Protein AF-A0A6V7U3X1-F1 (afdb_monomer_lite)

Secondary structure (DSSP, 8-state):
-HHHHHHHHHHHHHHHHHHHHHHHHHHHHHTT-SSS-HHHHHHHHHHHHHHHHHHHH-SS--HHHHHHHHHHHHHHHHHHHHHHHHHHHHHHHHTT--TTSHHHHHHHHHHHHHHHHHHHHHHHHHHHHHHHHHHS-TT------S-HHHHHHHHHHHHHHHHHHHHHHHHHHHHHHHHHHHHHHHHHHHHHTT-----TTTHHHH-

pLDDT: mean 71.41, std 14.79, range [32.0, 89.0]

Structure (mmCIF, N/CA/C/O backbone):
data_AF-A0A6V7U3X1-F1
#
_entry.id   AF-A0A6V7U3X1-F1
#
loop_
_atom_site.group_PDB
_atom_site.id
_atom_site.type_symbol
_atom_site.label_atom_id
_atom_site.label_alt_id
_atom_site.label_comp_id
_atom_site.label_asym_id
_atom_site.label_entity_id
_atom_site.label_seq_id
_atom_site.pdbx_PDB_ins_code
_atom_site.Cartn_x
_atom_site.Cartn_y
_atom_site.Cartn_z
_atom_site.occupancy
_atom_site.B_iso_or_equiv
_atom_site.auth_seq_id
_atom_site.auth_comp_id
_atom_site.auth_asym_id
_atom_site.auth_atom_id
_atom_site.pdbx_PDB_model_num
ATOM 1 N N . MET A 1 1 ? 27.503 -8.291 -13.183 1.00 43.00 1 MET A N 1
ATOM 2 C CA . MET A 1 1 ? 26.773 -9.541 -13.505 1.00 43.00 1 MET A CA 1
ATOM 3 C C . MET A 1 1 ? 25.848 -10.032 -12.381 1.00 43.00 1 MET A C 1
ATOM 5 O O . MET A 1 1 ? 24.757 -10.459 -12.711 1.00 43.00 1 MET A O 1
ATOM 9 N N . ARG A 1 2 ? 26.172 -9.918 -11.075 1.00 48.09 2 ARG A N 1
ATOM 10 C CA . ARG A 1 2 ? 25.260 -10.365 -9.982 1.00 48.09 2 ARG A CA 1
ATOM 11 C C . ARG A 1 2 ? 23.947 -9.576 -9.824 1.00 48.09 2 ARG A C 1
ATOM 13 O O . ARG A 1 2 ? 22.979 -10.126 -9.322 1.00 48.09 2 ARG A O 1
ATOM 20 N N . VAL A 1 3 ? 23.905 -8.315 -10.255 1.00 57.75 3 VAL A N 1
ATOM 21 C CA . VAL A 1 3 ? 22.738 -7.429 -10.062 1.00 57.75 3 VAL A CA 1
ATOM 22 C C . VAL A 1 3 ? 21.545 -7.839 -10.936 1.00 57.75 3 VAL A C 1
ATOM 24 O O . VAL A 1 3 ? 20.405 -7.698 -10.515 1.00 57.75 3 VAL A O 1
ATOM 27 N N . ILE A 1 4 ? 21.804 -8.427 -12.109 1.00 62.31 4 ILE A N 1
ATOM 28 C CA . ILE A 1 4 ? 20.758 -8.865 -13.043 1.00 62.31 4 ILE A CA 1
ATOM 29 C C . ILE A 1 4 ? 19.897 -9.973 -12.416 1.00 62.31 4 ILE A C 1
ATOM 31 O O . ILE A 1 4 ? 18.680 -9.887 -12.468 1.00 62.31 4 ILE A O 1
ATOM 35 N N . GLY A 1 5 ? 20.495 -10.948 -11.723 1.00 64.38 5 GLY A N 1
ATOM 36 C CA . GLY A 1 5 ? 19.732 -12.037 -11.099 1.00 64.38 5 GLY A CA 1
ATOM 37 C C . GLY A 1 5 ? 18.766 -11.583 -9.995 1.00 64.38 5 GLY A C 1
ATOM 38 O O . GLY A 1 5 ? 17.675 -12.125 -9.887 1.00 64.38 5 GLY A O 1
ATOM 39 N N . ILE A 1 6 ? 19.136 -10.564 -9.209 1.00 67.81 6 ILE A N 1
ATOM 40 C CA . ILE A 1 6 ? 18.295 -10.032 -8.117 1.00 67.81 6 ILE A CA 1
ATOM 41 C C . ILE A 1 6 ? 17.098 -9.248 -8.667 1.00 67.81 6 ILE A C 1
ATOM 43 O O . ILE A 1 6 ? 16.015 -9.281 -8.097 1.00 67.81 6 ILE A O 1
ATOM 47 N N . ILE A 1 7 ? 17.275 -8.547 -9.786 1.00 69.31 7 ILE A N 1
ATOM 48 C CA . ILE A 1 7 ? 16.195 -7.782 -10.422 1.00 69.31 7 ILE A CA 1
ATOM 49 C C . ILE A 1 7 ? 15.129 -8.729 -10.980 1.00 69.31 7 ILE A C 1
ATOM 51 O O . ILE A 1 7 ? 13.937 -8.517 -10.770 1.00 69.31 7 ILE A O 1
ATOM 55 N N . TRP A 1 8 ? 15.565 -9.825 -11.603 1.00 69.75 8 TRP A N 1
ATOM 56 C CA . TRP A 1 8 ? 14.678 -10.847 -12.155 1.00 69.75 8 TRP A CA 1
ATOM 57 C C . TRP A 1 8 ? 13.851 -11.582 -11.095 1.00 69.75 8 TRP A C 1
ATOM 59 O O . TRP A 1 8 ? 12.734 -11.999 -11.386 1.00 69.75 8 TRP A O 1
ATOM 69 N N . THR A 1 9 ? 14.339 -11.703 -9.856 1.00 77.44 9 THR A N 1
ATOM 70 C CA . THR A 1 9 ? 13.534 -12.235 -8.743 1.00 77.44 9 THR A CA 1
ATOM 71 C C . T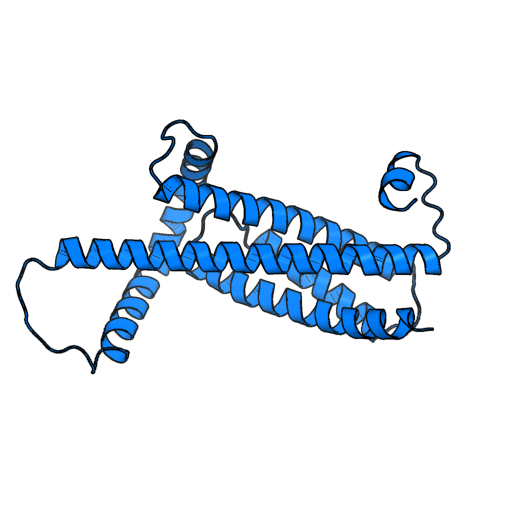HR A 1 9 ? 12.627 -11.182 -8.106 1.00 77.44 9 THR A C 1
ATOM 73 O O . THR A 1 9 ? 11.610 -11.535 -7.507 1.00 77.44 9 THR A O 1
ATOM 76 N N . LEU A 1 10 ? 12.942 -9.892 -8.258 1.00 75.19 10 LEU A N 1
ATOM 77 C CA . LEU A 1 10 ? 12.155 -8.803 -7.683 1.00 75.19 10 LEU A CA 1
ATOM 78 C C . LEU A 1 10 ? 10.833 -8.573 -8.424 1.00 75.19 10 LEU A C 1
ATOM 80 O O . LEU A 1 10 ? 9.840 -8.263 -7.779 1.00 75.19 10 LEU A O 1
ATOM 84 N N . TYR A 1 11 ? 10.781 -8.777 -9.741 1.00 74.00 11 TYR A N 1
ATOM 85 C CA . TYR A 1 11 ? 9.545 -8.649 -10.527 1.00 74.00 11 TYR A CA 1
ATOM 86 C C . TYR A 1 11 ? 8.418 -9.627 -10.135 1.00 74.00 11 TYR A C 1
ATOM 88 O O . TYR A 1 11 ? 7.300 -9.157 -9.898 1.00 74.00 11 TYR A O 1
ATOM 96 N N . PRO A 1 12 ? 8.653 -10.951 -10.003 1.00 78.00 12 PRO A N 1
ATOM 97 C CA . PRO A 1 12 ? 7.631 -11.877 -9.513 1.00 78.00 12 PRO A CA 1
ATOM 98 C C . PRO A 1 12 ? 7.300 -11.639 -8.034 1.00 78.00 12 PRO A C 1
ATOM 100 O O . PRO A 1 12 ? 6.147 -11.787 -7.632 1.00 78.00 12 PRO A O 1
ATOM 103 N N . TYR A 1 13 ? 8.268 -11.190 -7.228 1.00 80.94 13 TYR A N 1
ATOM 104 C CA . TYR A 1 13 ? 8.001 -10.746 -5.858 1.00 80.94 13 TYR A CA 1
ATOM 105 C C . TYR A 1 13 ? 7.042 -9.540 -5.828 1.00 80.94 13 TYR A C 1
ATOM 107 O O . TYR A 1 13 ? 6.111 -9.504 -5.025 1.00 80.94 13 TYR A O 1
ATOM 115 N N . LEU A 1 14 ? 7.193 -8.609 -6.775 1.00 77.38 14 LEU A N 1
ATOM 116 C CA . LEU A 1 14 ? 6.310 -7.456 -6.963 1.00 77.38 14 LEU A CA 1
ATOM 117 C C . LEU A 1 14 ? 4.938 -7.825 -7.548 1.00 77.38 14 LEU A C 1
ATOM 119 O O . LEU A 1 14 ? 4.024 -7.028 -7.428 1.00 77.38 14 LEU A O 1
ATOM 123 N N . ALA A 1 15 ? 4.753 -9.011 -8.138 1.00 79.06 15 ALA A N 1
ATOM 124 C CA . ALA A 1 15 ? 3.418 -9.550 -8.446 1.00 79.06 15 ALA A CA 1
ATOM 125 C C . ALA A 1 15 ? 2.761 -10.197 -7.219 1.00 79.06 15 ALA A C 1
ATOM 127 O O . ALA A 1 15 ? 1.550 -10.100 -7.028 1.00 79.06 15 ALA A O 1
ATOM 128 N N . TYR A 1 16 ? 3.553 -10.864 -6.381 1.00 85.38 16 TYR A N 1
ATOM 129 C CA . TYR A 1 16 ? 3.050 -11.571 -5.207 1.00 85.38 16 TYR A CA 1
ATOM 130 C C . TYR A 1 16 ? 2.579 -10.619 -4.096 1.00 85.38 16 TYR A C 1
ATOM 132 O O . TYR A 1 16 ? 1.508 -10.816 -3.520 1.00 85.38 16 TYR A O 1
ATOM 140 N N . LEU A 1 17 ? 3.346 -9.561 -3.821 1.00 84.19 17 LEU A N 1
ATOM 141 C CA . LEU A 1 17 ? 2.998 -8.551 -2.818 1.00 84.19 17 LEU A CA 1
ATOM 142 C C . LEU A 1 17 ? 1.626 -7.886 -3.032 1.00 84.19 17 LEU A C 1
ATOM 144 O O . LEU A 1 17 ? 0.843 -7.902 -2.087 1.00 84.19 17 LEU A O 1
ATOM 148 N N . PRO A 1 18 ? 1.257 -7.368 -4.218 1.00 78.75 18 PRO A N 1
ATOM 149 C CA . PRO A 1 18 ? -0.046 -6.742 -4.424 1.00 78.75 18 PRO A CA 1
ATOM 150 C C . PRO A 1 18 ? -1.206 -7.731 -4.324 1.00 78.75 18 PRO A C 1
ATOM 152 O O . PRO A 1 18 ? -2.303 -7.343 -3.929 1.00 78.75 18 PRO A O 1
ATOM 155 N N . PHE A 1 19 ? -0.984 -9.016 -4.624 1.00 82.38 19 PHE A N 1
ATOM 156 C CA . PHE A 1 19 ? -1.991 -10.046 -4.368 1.00 82.38 19 PHE A CA 1
ATOM 157 C C . PHE A 1 19 ? -2.236 -10.223 -2.864 1.00 82.38 19 PHE A C 1
ATOM 159 O O . PHE A 1 19 ? -3.387 -10.276 -2.424 1.00 82.38 19 PHE A O 1
ATOM 166 N N . LEU A 1 20 ? -1.166 -10.252 -2.063 1.00 84.50 20 LEU A N 1
ATOM 167 C CA . LEU A 1 20 ? -1.281 -10.256 -0.606 1.00 84.50 20 LEU A CA 1
ATOM 168 C C . LEU A 1 20 ? -1.915 -8.966 -0.078 1.00 84.50 20 LEU A C 1
ATOM 170 O O . LEU A 1 20 ? -2.825 -9.045 0.743 1.00 84.50 20 LEU A O 1
ATOM 174 N N . GLU A 1 21 ? -1.494 -7.794 -0.559 1.00 82.44 21 GLU A N 1
ATOM 175 C CA . GLU A 1 21 ? -2.091 -6.507 -0.179 1.00 82.44 21 GLU A CA 1
ATOM 176 C C . GLU A 1 21 ? -3.585 -6.480 -0.481 1.00 82.44 21 GLU A C 1
ATOM 178 O O . GLU A 1 21 ? -4.369 -6.026 0.349 1.00 82.44 21 GLU A O 1
ATOM 183 N N . PHE A 1 22 ? -4.001 -7.020 -1.627 1.00 82.81 22 PHE A N 1
ATOM 184 C CA . PHE A 1 22 ? -5.407 -7.115 -1.989 1.00 82.81 22 PHE A CA 1
ATOM 185 C C . PHE A 1 22 ? -6.175 -8.067 -1.062 1.00 82.81 22 PHE A C 1
ATOM 187 O O . PHE A 1 22 ? -7.233 -7.700 -0.549 1.00 82.81 22 PHE A O 1
ATOM 194 N N . ALA A 1 23 ? -5.641 -9.262 -0.788 1.00 84.50 23 ALA A N 1
ATOM 195 C CA . ALA A 1 23 ? -6.274 -10.230 0.111 1.00 84.50 23 ALA A CA 1
ATOM 196 C C . ALA A 1 23 ? -6.399 -9.691 1.549 1.00 84.50 23 ALA A C 1
ATOM 198 O O . ALA A 1 23 ? -7.457 -9.794 2.175 1.00 84.50 23 ALA A O 1
ATOM 199 N N . ILE A 1 24 ? -5.340 -9.062 2.061 1.00 83.50 24 ILE A N 1
ATOM 200 C CA . ILE A 1 24 ? -5.332 -8.447 3.392 1.00 83.50 24 ILE A CA 1
ATOM 201 C C . ILE A 1 24 ? -6.204 -7.180 3.398 1.00 83.50 24 ILE A C 1
ATOM 203 O O . ILE A 1 24 ? -6.886 -6.913 4.383 1.00 83.50 24 ILE A O 1
ATOM 207 N N . GLY A 1 25 ? -6.264 -6.439 2.291 1.00 79.31 25 GLY A N 1
ATOM 208 C CA . GLY A 1 25 ? -7.161 -5.300 2.091 1.00 79.31 25 GLY A CA 1
ATOM 209 C C . GLY A 1 25 ? -8.637 -5.686 2.127 1.00 79.31 25 GLY A C 1
ATOM 210 O O . GLY A 1 25 ? -9.443 -4.994 2.748 1.00 79.31 25 GLY A O 1
ATOM 211 N N . LEU A 1 26 ? -9.000 -6.828 1.537 1.00 80.44 26 LEU A N 1
ATOM 212 C CA . LEU A 1 26 ? -10.343 -7.394 1.675 1.00 80.44 26 LEU A CA 1
ATOM 213 C C . LEU A 1 26 ? -10.644 -7.759 3.130 1.00 80.44 26 LEU A C 1
ATOM 215 O O . LEU A 1 26 ? -11.731 -7.451 3.616 1.00 80.44 26 LEU A O 1
ATOM 219 N N . ALA A 1 27 ? -9.684 -8.352 3.847 1.00 77.88 27 ALA A N 1
ATOM 220 C CA . ALA A 1 27 ? -9.834 -8.604 5.278 1.00 77.88 27 ALA A CA 1
ATOM 221 C C . ALA A 1 27 ? -9.979 -7.291 6.071 1.00 77.88 27 ALA A C 1
ATOM 223 O O . ALA A 1 27 ? -10.812 -7.199 6.967 1.00 77.88 27 ALA A O 1
ATOM 224 N N . HIS A 1 28 ? -9.241 -6.241 5.717 1.00 77.00 28 HIS A N 1
ATOM 225 C CA . HIS A 1 28 ? -9.323 -4.924 6.355 1.00 77.00 28 HIS A CA 1
ATOM 226 C C . HIS A 1 28 ? -10.715 -4.289 6.214 1.00 77.00 28 HIS A C 1
ATOM 228 O O . HIS A 1 28 ? -11.287 -3.840 7.212 1.00 77.00 28 HIS A O 1
ATOM 234 N N . VAL A 1 29 ? -11.317 -4.378 5.020 1.00 76.94 29 VAL A N 1
ATOM 235 C CA . VAL A 1 29 ? -12.725 -4.006 4.790 1.00 76.94 29 VAL A CA 1
ATOM 236 C C . VAL A 1 29 ? -13.666 -4.912 5.572 1.00 76.94 29 VAL A C 1
ATOM 238 O O . VAL A 1 29 ? -14.602 -4.419 6.201 1.00 76.94 29 VAL A O 1
ATOM 241 N N . PHE A 1 30 ? -13.403 -6.222 5.578 1.00 75.12 30 PHE A N 1
ATOM 242 C CA . PHE A 1 30 ? -14.228 -7.183 6.301 1.00 75.12 30 PHE A CA 1
ATOM 243 C C . PHE A 1 30 ? -14.293 -6.869 7.796 1.00 75.12 30 PHE A C 1
ATOM 245 O O . PHE A 1 30 ? -15.362 -6.957 8.392 1.00 75.12 30 PHE A O 1
ATOM 252 N N . PHE A 1 31 ? -13.173 -6.457 8.395 1.00 72.44 31 PHE A N 1
ATOM 253 C CA . PHE A 1 31 ? -13.076 -6.063 9.801 1.00 72.44 31 PHE A CA 1
ATOM 254 C C . PHE A 1 31 ? -13.417 -4.586 10.059 1.00 72.44 31 PHE A C 1
ATOM 256 O O . PHE A 1 31 ? -13.347 -4.144 11.208 1.00 72.44 31 PHE A O 1
ATOM 263 N N . CYS A 1 32 ? -13.845 -3.836 9.038 1.00 73.00 32 CYS A N 1
ATOM 264 C CA . CYS A 1 32 ? -14.273 -2.440 9.151 1.00 73.00 32 CYS A CA 1
ATOM 265 C C . CYS A 1 32 ? -13.232 -1.540 9.823 1.00 73.00 32 CYS A C 1
ATOM 267 O O . CYS A 1 32 ? -13.555 -0.775 10.738 1.00 73.00 32 CYS A O 1
ATOM 269 N N . LEU A 1 33 ? -11.966 -1.666 9.428 1.00 69.75 33 LEU A N 1
ATOM 270 C CA . LEU A 1 33 ? -10.930 -0.803 9.975 1.00 69.75 33 LEU A CA 1
ATOM 271 C C . LEU A 1 33 ? -11.056 0.639 9.431 1.00 69.75 33 LEU A C 1
ATOM 273 O O . LEU A 1 33 ? -11.441 0.845 8.279 1.00 69.75 33 LEU A O 1
ATOM 277 N N . PRO A 1 34 ? -10.761 1.651 10.265 1.00 62.94 34 PRO A N 1
ATOM 278 C CA . PRO A 1 34 ? -11.109 3.040 9.981 1.00 62.94 34 PRO A CA 1
ATOM 279 C C . PRO A 1 34 ? -10.248 3.752 8.923 1.00 62.94 34 PRO A C 1
ATOM 281 O O . PRO A 1 34 ? -10.729 4.755 8.390 1.00 62.94 34 PRO A O 1
ATOM 284 N N . TYR A 1 35 ? -9.013 3.310 8.622 1.00 61.94 35 TYR A N 1
ATOM 285 C CA . TYR A 1 35 ? -8.060 4.171 7.890 1.00 61.94 35 TYR A CA 1
ATOM 286 C C . TYR A 1 35 ? -7.571 3.715 6.530 1.00 61.94 35 TYR A C 1
ATOM 288 O O . TYR A 1 35 ? -7.428 4.588 5.662 1.00 61.94 35 TYR A O 1
ATOM 296 N N . ALA A 1 36 ? -7.291 2.427 6.307 1.00 58.38 36 ALA A N 1
ATOM 297 C CA . ALA A 1 36 ? -6.891 2.014 4.966 1.00 58.38 36 ALA A CA 1
ATOM 298 C C . ALA A 1 36 ? -8.089 2.202 4.032 1.00 58.38 36 ALA A C 1
ATOM 300 O O . ALA A 1 36 ? -9.058 1.444 4.036 1.00 58.38 36 ALA A O 1
ATOM 301 N N . HIS A 1 37 ? -8.047 3.282 3.252 1.00 65.81 37 HIS A N 1
ATOM 302 C CA . HIS A 1 37 ? -9.025 3.501 2.209 1.00 65.81 37 HIS A CA 1
ATOM 303 C C . HIS A 1 37 ? -8.890 2.306 1.281 1.00 65.81 37 HIS A C 1
ATOM 305 O O . HIS A 1 37 ? -7.862 2.161 0.626 1.00 65.81 37 HIS A O 1
ATOM 311 N N . PHE A 1 38 ? -9.919 1.462 1.223 1.00 67.38 38 PHE A N 1
ATOM 312 C CA . PHE A 1 38 ? -9.961 0.324 0.306 1.00 67.38 38 PHE A CA 1
ATOM 313 C C . PHE A 1 38 ? -9.546 0.738 -1.110 1.00 67.38 38 PHE A C 1
ATOM 315 O O . PHE A 1 38 ? -8.824 0.021 -1.785 1.00 67.38 38 PHE A O 1
ATOM 322 N N . TYR A 1 39 ? -9.909 1.961 -1.503 1.00 76.12 39 TYR A N 1
ATOM 323 C CA . TYR A 1 39 ? -9.464 2.600 -2.732 1.00 76.12 39 TYR A CA 1
ATOM 324 C C . TYR A 1 39 ? -7.929 2.673 -2.863 1.00 76.12 39 TYR A C 1
ATOM 326 O O . TYR A 1 39 ? -7.398 2.280 -3.891 1.00 76.12 39 TYR A O 1
ATOM 334 N N . LEU A 1 40 ? -7.193 3.113 -1.838 1.00 79.75 40 LEU A N 1
ATOM 335 C CA . LEU A 1 40 ? -5.725 3.169 -1.871 1.00 79.75 40 LEU A CA 1
ATOM 336 C C . LEU A 1 40 ? -5.094 1.778 -1.984 1.00 79.75 40 LEU A C 1
ATOM 338 O O . LEU A 1 40 ? -4.184 1.605 -2.788 1.00 79.75 40 LEU A O 1
ATOM 342 N N . VAL A 1 41 ? -5.598 0.790 -1.237 1.00 81.25 41 VAL A N 1
ATOM 343 C CA . VAL A 1 41 ? -5.123 -0.603 -1.346 1.00 81.25 41 VAL A CA 1
ATOM 344 C C . VAL A 1 41 ? -5.412 -1.160 -2.743 1.00 81.25 41 VAL A C 1
ATOM 346 O O . VAL A 1 41 ? -4.557 -1.791 -3.355 1.00 81.25 41 VAL A O 1
ATOM 349 N N . PHE A 1 42 ? -6.595 -0.870 -3.285 1.00 83.00 42 PHE A N 1
ATOM 350 C CA . PHE A 1 42 ? -7.022 -1.305 -4.611 1.00 83.00 42 PHE A CA 1
ATOM 351 C C . PHE A 1 42 ? -6.157 -0.709 -5.728 1.00 83.00 42 PHE A C 1
ATOM 353 O O . PHE A 1 42 ? -5.668 -1.444 -6.584 1.00 83.00 42 PHE A O 1
ATOM 360 N N . TRP A 1 43 ? -5.910 0.605 -5.709 1.00 84.81 43 TRP A N 1
ATOM 361 C CA . TRP A 1 43 ? -5.060 1.260 -6.710 1.00 84.81 43 TRP A CA 1
ATOM 362 C C . TRP A 1 43 ? -3.581 0.915 -6.553 1.00 84.81 43 TRP A C 1
ATOM 364 O O . TRP A 1 43 ? -2.901 0.746 -7.567 1.00 84.81 43 TRP A O 1
ATOM 374 N N . SER A 1 44 ? -3.090 0.747 -5.319 1.00 85.94 44 SER A N 1
ATOM 375 C CA . SER A 1 44 ? -1.749 0.201 -5.058 1.00 85.94 44 SER A CA 1
ATOM 376 C C . SER A 1 44 ? -1.607 -1.179 -5.701 1.00 85.94 44 SER A C 1
ATOM 378 O O . SER A 1 44 ? -0.727 -1.382 -6.536 1.00 85.94 44 SER A O 1
ATOM 380 N N . GLY A 1 45 ? -2.544 -2.087 -5.411 1.00 82.56 45 GLY A N 1
ATOM 381 C CA . GLY A 1 45 ? -2.525 -3.452 -5.926 1.00 82.56 45 GLY A CA 1
ATOM 382 C C . GLY A 1 45 ? -2.601 -3.524 -7.452 1.00 82.56 45 GLY A C 1
ATOM 383 O O . GLY A 1 45 ? -1.802 -4.217 -8.080 1.00 82.56 45 GLY A O 1
ATOM 384 N N . ILE A 1 46 ? -3.516 -2.770 -8.073 1.00 86.06 46 ILE A N 1
ATOM 385 C CA . ILE A 1 46 ? -3.659 -2.740 -9.538 1.00 86.06 46 ILE A CA 1
ATOM 386 C C . ILE A 1 46 ? -2.417 -2.156 -10.203 1.00 86.06 46 ILE A C 1
ATOM 388 O O . ILE A 1 46 ? -1.920 -2.732 -11.170 1.00 86.06 46 ILE A O 1
ATOM 392 N N . SER A 1 47 ? -1.902 -1.028 -9.708 1.00 86.44 47 SER A N 1
ATOM 393 C CA . SER A 1 47 ? -0.730 -0.391 -10.318 1.00 86.44 47 SER A CA 1
ATOM 394 C C . SER A 1 47 ? 0.511 -1.282 -10.224 1.00 86.44 47 SER A C 1
ATOM 396 O O . SER A 1 47 ? 1.213 -1.450 -11.223 1.00 86.44 47 SER A O 1
ATOM 398 N N . ALA A 1 48 ? 0.744 -1.932 -9.082 1.00 82.50 48 ALA A N 1
ATOM 399 C CA . ALA A 1 48 ? 1.827 -2.897 -8.910 1.00 82.50 48 ALA A CA 1
ATOM 400 C C . ALA A 1 48 ? 1.638 -4.165 -9.758 1.00 82.50 48 ALA A C 1
ATOM 402 O O . ALA A 1 48 ? 2.591 -4.619 -10.392 1.00 82.50 48 ALA A O 1
ATOM 403 N N . GLY A 1 49 ? 0.410 -4.684 -9.851 1.00 83.06 49 GLY A N 1
ATOM 404 C CA . GLY A 1 49 ? 0.079 -5.828 -10.702 1.00 83.06 49 GLY A CA 1
ATOM 405 C C . GLY A 1 49 ? 0.329 -5.546 -12.185 1.00 83.06 49 GLY A C 1
ATOM 406 O O . GLY A 1 49 ? 1.016 -6.321 -12.850 1.00 83.06 49 GLY A O 1
ATOM 407 N N . ILE A 1 50 ? -0.146 -4.400 -12.688 1.00 86.69 50 ILE A N 1
ATOM 408 C CA . ILE A 1 50 ? 0.126 -3.954 -14.063 1.00 86.69 50 ILE A CA 1
ATOM 409 C C . ILE A 1 50 ? 1.633 -3.797 -14.272 1.00 86.69 50 ILE A C 1
ATOM 411 O O . ILE A 1 50 ? 2.150 -4.281 -15.271 1.00 86.69 50 ILE A O 1
ATOM 415 N N . THR A 1 51 ? 2.346 -3.179 -13.325 1.00 83.88 51 THR A N 1
ATOM 416 C CA . THR A 1 51 ? 3.804 -2.988 -13.417 1.00 83.88 51 THR A CA 1
ATOM 417 C C . THR A 1 51 ? 4.547 -4.321 -13.518 1.00 83.88 51 THR A C 1
ATOM 419 O O . THR A 1 51 ? 5.449 -4.452 -14.341 1.00 83.88 51 THR A O 1
ATOM 422 N N . SER A 1 52 ? 4.158 -5.324 -12.725 1.00 83.69 52 SER A N 1
ATOM 423 C CA . SER A 1 52 ? 4.794 -6.645 -12.748 1.00 83.69 52 SER A CA 1
ATOM 424 C C . SER A 1 52 ? 4.504 -7.408 -14.045 1.00 83.69 52 SER A C 1
ATOM 426 O O . SER A 1 52 ? 5.433 -7.900 -14.683 1.00 83.69 52 SER A O 1
ATOM 428 N N . VAL A 1 53 ? 3.243 -7.446 -14.497 1.00 83.69 53 VAL A N 1
ATOM 429 C CA . VAL A 1 53 ? 2.877 -8.097 -15.770 1.00 83.69 53 VAL A CA 1
ATOM 430 C C . VAL A 1 53 ? 3.569 -7.412 -16.947 1.00 83.69 53 VAL A C 1
ATOM 432 O O . VAL A 1 53 ? 4.099 -8.085 -17.827 1.00 83.69 53 VAL A O 1
ATOM 435 N N . TYR A 1 54 ? 3.609 -6.079 -16.947 1.00 83.06 54 TYR A N 1
ATOM 436 C CA . TYR A 1 54 ? 4.267 -5.302 -17.992 1.00 83.06 54 TYR A CA 1
ATOM 437 C C . TYR A 1 54 ? 5.772 -5.591 -18.052 1.00 83.06 54 TYR A C 1
ATOM 439 O O . TYR A 1 54 ? 6.308 -5.780 -19.140 1.00 83.06 54 TYR A O 1
ATOM 447 N N . ALA A 1 55 ? 6.435 -5.696 -16.898 1.00 76.56 55 ALA A N 1
ATOM 448 C CA . ALA A 1 55 ? 7.856 -6.016 -16.827 1.00 76.56 55 ALA A CA 1
ATOM 449 C C . ALA A 1 55 ? 8.186 -7.46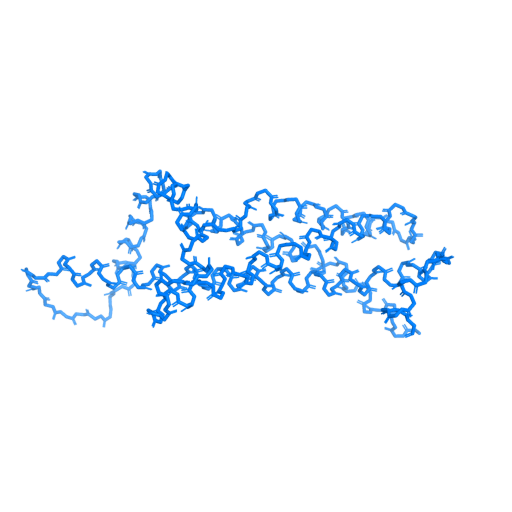9 -17.208 1.00 76.56 55 ALA A C 1
ATOM 451 O O . ALA A 1 55 ? 9.235 -7.722 -17.785 1.00 76.56 55 ALA A O 1
ATOM 452 N N . LEU A 1 56 ? 7.299 -8.429 -16.921 1.00 74.88 56 LEU A N 1
ATOM 453 C CA . LEU A 1 56 ? 7.480 -9.823 -17.349 1.00 74.88 56 LEU A CA 1
ATOM 454 C C . LEU A 1 56 ? 7.269 -10.014 -18.857 1.00 74.88 56 LEU A C 1
ATOM 456 O O . LEU A 1 56 ? 7.815 -10.949 -19.435 1.00 74.88 56 LEU A O 1
ATOM 460 N N . LEU A 1 57 ? 6.453 -9.165 -19.488 1.00 78.81 57 LEU A N 1
ATOM 461 C CA . LEU A 1 57 ? 6.151 -9.244 -20.921 1.00 78.81 57 LEU A CA 1
ATOM 462 C C . LEU A 1 57 ? 7.158 -8.492 -21.799 1.00 78.81 57 LEU A C 1
ATOM 464 O O . LEU A 1 57 ? 7.279 -8.802 -22.983 1.00 78.81 57 LEU A O 1
ATOM 468 N N . LEU A 1 58 ? 7.851 -7.492 -21.253 1.00 67.19 58 LEU A N 1
ATOM 469 C CA . LEU A 1 58 ? 8.817 -6.675 -21.981 1.00 67.19 58 LEU A CA 1
ATOM 470 C C . LEU A 1 58 ? 10.207 -6.859 -21.368 1.00 67.19 58 LEU A C 1
ATOM 472 O O . LEU A 1 58 ? 10.534 -6.242 -20.364 1.00 67.19 58 LEU A O 1
ATOM 476 N N . ASP A 1 59 ? 11.050 -7.650 -22.035 1.00 64.69 59 ASP A N 1
ATOM 477 C CA . ASP A 1 59 ? 12.452 -7.903 -21.650 1.00 64.69 59 ASP A CA 1
ATOM 478 C C . ASP A 1 59 ? 13.345 -6.642 -21.613 1.00 64.69 59 ASP A C 1
ATOM 480 O O . ASP A 1 59 ? 14.490 -6.705 -21.159 1.00 64.69 59 ASP A O 1
ATOM 484 N N . TYR A 1 60 ? 12.864 -5.492 -22.109 1.00 61.22 60 TYR A N 1
ATOM 485 C CA . TYR A 1 60 ? 13.645 -4.260 -22.217 1.00 61.22 60 TYR A CA 1
ATOM 486 C C . TYR A 1 60 ? 13.026 -3.077 -21.462 1.00 61.22 60 TYR A C 1
ATOM 488 O O . TYR A 1 60 ? 11.847 -2.768 -21.669 1.00 61.22 60 TYR A O 1
ATOM 496 N N . PRO A 1 61 ? 13.843 -2.336 -20.681 1.00 64.62 61 PRO A N 1
ATOM 497 C CA . PRO A 1 61 ? 13.373 -1.194 -19.919 1.00 64.62 61 PRO A CA 1
ATOM 498 C C . PRO A 1 61 ? 12.924 -0.080 -20.861 1.00 64.62 61 PRO A C 1
ATOM 500 O O . PRO A 1 61 ? 13.693 0.405 -21.691 1.00 64.62 61 PRO A O 1
ATOM 503 N N . ASN A 1 62 ? 11.668 0.339 -20.719 1.00 75.56 62 ASN A N 1
ATOM 504 C CA . ASN A 1 62 ? 11.057 1.386 -21.537 1.00 75.56 62 ASN A CA 1
ATOM 505 C C . ASN A 1 62 ? 10.547 2.537 -20.651 1.00 75.56 62 ASN A C 1
ATOM 507 O O . ASN A 1 62 ? 10.276 2.361 -19.463 1.00 75.56 62 ASN A O 1
ATOM 511 N N . LYS A 1 63 ? 10.355 3.732 -21.222 1.00 77.94 63 LYS A N 1
ATOM 512 C CA . LYS A 1 63 ? 9.905 4.928 -20.475 1.00 77.94 63 LYS A CA 1
ATOM 513 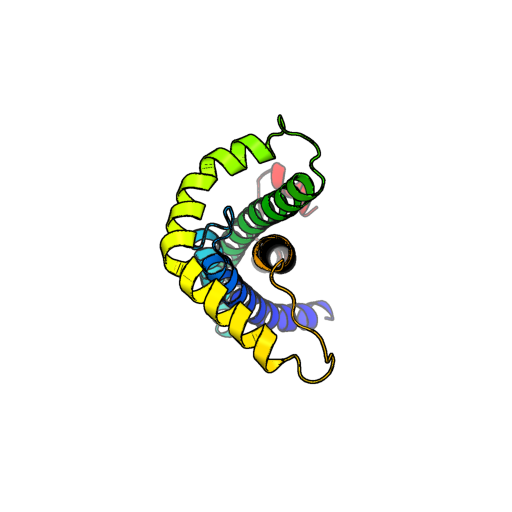C C . LYS A 1 63 ? 8.550 4.726 -19.783 1.00 77.94 63 LYS A C 1
ATOM 515 O O . LYS A 1 63 ? 8.295 5.322 -18.742 1.00 77.94 63 LYS A O 1
ATOM 520 N N . CYS A 1 64 ? 7.689 3.888 -20.364 1.00 80.25 64 CYS A N 1
ATOM 521 C CA . CYS A 1 64 ? 6.387 3.541 -19.798 1.00 80.25 64 CYS A CA 1
ATOM 522 C C . CYS A 1 64 ? 6.516 2.710 -18.508 1.00 80.25 64 CYS A C 1
ATOM 524 O O . CYS A 1 64 ? 5.821 2.991 -17.536 1.00 80.25 64 CYS A O 1
ATOM 526 N N . GLU A 1 65 ? 7.456 1.760 -18.463 1.00 80.62 65 GLU A N 1
ATOM 527 C CA . GLU A 1 65 ? 7.723 0.946 -17.270 1.00 80.62 65 GLU A CA 1
ATOM 528 C C . GLU A 1 65 ? 8.216 1.821 -16.111 1.00 80.62 65 GLU A C 1
ATOM 530 O O . GLU A 1 65 ? 7.737 1.692 -14.988 1.00 80.62 65 GLU A O 1
ATOM 535 N N . LEU A 1 66 ? 9.105 2.778 -16.399 1.00 80.88 66 LEU A N 1
ATOM 536 C CA . LEU A 1 66 ? 9.602 3.736 -15.409 1.00 80.88 66 LEU A CA 1
ATOM 537 C C . LEU A 1 66 ? 8.463 4.565 -14.789 1.00 80.88 66 LEU A C 1
ATOM 539 O O . LEU A 1 66 ? 8.440 4.789 -13.579 1.00 80.88 66 LEU A O 1
ATOM 543 N N . LEU A 1 67 ? 7.506 5.010 -15.611 1.00 84.69 67 LEU A N 1
ATOM 544 C CA . LEU A 1 67 ? 6.351 5.778 -15.145 1.00 84.69 67 LEU A CA 1
ATOM 545 C C . LEU A 1 67 ? 5.399 4.916 -14.304 1.00 84.69 67 LEU A C 1
ATOM 547 O O . LEU A 1 67 ? 4.932 5.372 -13.263 1.00 84.69 67 LEU A O 1
ATOM 551 N N . LEU A 1 68 ? 5.161 3.666 -14.705 1.00 84.25 68 LEU A N 1
ATOM 552 C CA . LEU A 1 68 ? 4.365 2.703 -13.935 1.00 84.25 68 LEU A CA 1
ATOM 553 C C . LEU A 1 68 ? 5.006 2.389 -12.572 1.00 84.25 68 LEU A C 1
ATOM 555 O O . LEU A 1 68 ? 4.321 2.448 -11.550 1.00 84.25 68 LEU A O 1
ATOM 559 N N . GLN A 1 69 ? 6.324 2.161 -12.536 1.00 85.94 69 GLN A N 1
ATOM 560 C CA . GLN A 1 69 ? 7.088 1.958 -11.298 1.00 85.94 69 GLN A CA 1
ATOM 561 C C . GLN A 1 69 ? 7.009 3.181 -10.374 1.00 85.94 69 GLN A C 1
ATOM 563 O O . GLN A 1 69 ? 6.802 3.029 -9.171 1.00 85.94 69 GLN A O 1
ATOM 568 N N . PHE A 1 70 ? 7.109 4.395 -10.925 1.00 85.75 70 PHE A N 1
ATOM 569 C CA . PHE A 1 70 ? 6.981 5.636 -10.158 1.00 85.75 70 PHE A CA 1
ATOM 570 C C . PHE A 1 70 ? 5.579 5.818 -9.561 1.00 85.75 70 PHE A C 1
ATOM 572 O O . PHE A 1 70 ? 5.438 6.140 -8.382 1.00 85.75 70 PHE A O 1
ATOM 579 N N . VAL A 1 71 ? 4.532 5.570 -10.352 1.00 87.62 71 VAL A N 1
ATOM 580 C CA . VAL A 1 71 ? 3.138 5.651 -9.889 1.00 87.62 71 VAL A CA 1
ATOM 581 C C . VAL A 1 71 ? 2.865 4.609 -8.798 1.00 87.62 71 VAL A C 1
ATOM 583 O O . VAL A 1 71 ? 2.312 4.955 -7.753 1.00 87.62 71 VAL A O 1
ATOM 586 N N . SER A 1 72 ? 3.314 3.367 -8.995 1.00 86.75 72 SER A N 1
ATOM 587 C CA . SER A 1 72 ? 3.232 2.296 -7.991 1.00 86.75 72 SER A CA 1
ATOM 588 C C . SER A 1 72 ? 3.950 2.674 -6.688 1.00 86.75 72 SER A C 1
ATOM 590 O O . SER A 1 72 ? 3.389 2.527 -5.601 1.00 86.75 72 SER A O 1
ATOM 592 N N . MET A 1 73 ? 5.153 3.255 -6.780 1.00 86.06 73 MET A N 1
ATOM 593 C CA . MET A 1 73 ? 5.919 3.731 -5.623 1.00 86.06 73 MET A CA 1
ATOM 594 C C . MET A 1 73 ? 5.171 4.819 -4.841 1.00 86.06 73 MET A C 1
ATOM 596 O O . MET A 1 73 ? 5.148 4.779 -3.611 1.00 86.06 73 MET A O 1
ATOM 600 N N . ILE A 1 74 ? 4.535 5.774 -5.528 1.00 89.00 74 ILE A N 1
ATOM 601 C CA . ILE A 1 74 ? 3.740 6.826 -4.878 1.00 89.00 74 ILE A CA 1
ATOM 602 C C . ILE A 1 74 ? 2.565 6.219 -4.107 1.00 89.00 74 ILE A C 1
ATOM 604 O O . ILE A 1 74 ? 2.356 6.561 -2.940 1.00 89.00 74 ILE A O 1
ATOM 608 N N . PHE A 1 75 ? 1.807 5.309 -4.723 1.00 87.88 75 PHE A N 1
ATOM 609 C CA . PHE A 1 75 ? 0.681 4.663 -4.046 1.00 87.88 75 PHE A CA 1
ATOM 610 C C . PHE A 1 75 ? 1.137 3.820 -2.850 1.00 87.88 75 PHE A C 1
ATOM 612 O O . PHE A 1 75 ? 0.546 3.943 -1.776 1.00 87.88 75 PHE A O 1
ATOM 619 N N . ALA A 1 76 ? 2.225 3.056 -2.990 1.00 85.88 76 ALA A N 1
ATOM 620 C CA . ALA A 1 76 ? 2.810 2.278 -1.898 1.00 85.88 76 ALA A CA 1
ATOM 621 C C . ALA A 1 76 ? 3.281 3.171 -0.735 1.00 85.88 76 ALA A C 1
ATOM 623 O O . ALA A 1 76 ? 3.085 2.833 0.433 1.00 85.88 76 ALA A O 1
ATOM 624 N N . PHE A 1 77 ? 3.841 4.349 -1.030 1.00 88.31 77 PHE A N 1
ATOM 625 C CA . PHE A 1 77 ? 4.246 5.319 -0.012 1.00 88.31 77 PHE A CA 1
ATOM 626 C C . PHE A 1 77 ? 3.053 5.846 0.794 1.00 88.31 77 PHE A C 1
ATOM 628 O O . PHE A 1 77 ? 3.065 5.806 2.026 1.00 88.31 77 PHE A O 1
ATOM 635 N N . PHE A 1 78 ? 1.995 6.300 0.117 1.00 88.50 78 PHE A N 1
ATOM 636 C CA . PHE A 1 78 ? 0.783 6.765 0.796 1.00 88.50 78 PHE A CA 1
ATOM 637 C C . PHE A 1 78 ? 0.094 5.643 1.579 1.00 88.50 78 PHE A C 1
ATOM 639 O O . PHE A 1 78 ? -0.392 5.874 2.692 1.00 88.50 78 PHE A O 1
ATOM 646 N N . LEU A 1 79 ? 0.086 4.424 1.037 1.00 85.81 79 LEU A N 1
ATOM 647 C CA . LEU A 1 79 ? -0.447 3.255 1.728 1.00 85.81 79 LEU A CA 1
ATOM 648 C C . LEU A 1 79 ? 0.363 2.936 2.994 1.00 85.81 79 LEU A C 1
ATOM 650 O O . LEU A 1 79 ? -0.214 2.715 4.056 1.00 85.81 79 LEU A O 1
ATOM 654 N N . SER A 1 80 ? 1.692 3.009 2.919 1.00 86.12 80 SER A N 1
ATOM 655 C CA . SER A 1 80 ? 2.578 2.817 4.069 1.00 86.12 80 SER A CA 1
ATOM 656 C C . SER A 1 80 ? 2.342 3.864 5.161 1.00 86.12 80 SER A C 1
ATOM 658 O O . SER A 1 80 ? 2.173 3.506 6.331 1.00 86.12 80 SER A O 1
ATOM 660 N N . LEU A 1 81 ? 2.245 5.149 4.798 1.00 86.88 81 LEU A N 1
ATOM 661 C CA . LEU A 1 81 ? 1.959 6.217 5.762 1.00 86.88 81 LEU A CA 1
ATOM 662 C C . LEU A 1 81 ? 0.610 5.998 6.451 1.00 86.88 81 LEU A C 1
ATOM 664 O O . LEU A 1 81 ? 0.536 5.997 7.679 1.00 86.88 81 LEU A O 1
ATOM 668 N N . THR A 1 82 ? -0.447 5.766 5.673 1.00 84.31 82 THR A N 1
ATOM 669 C CA . THR A 1 82 ? -1.796 5.560 6.220 1.00 84.31 82 THR A CA 1
ATOM 670 C C . THR A 1 82 ? -1.859 4.318 7.112 1.00 84.31 82 THR A C 1
ATOM 672 O O . THR A 1 82 ? -2.299 4.420 8.259 1.00 84.31 82 THR A O 1
ATOM 675 N N . SER A 1 83 ? -1.312 3.184 6.670 1.00 82.69 83 SER A N 1
ATOM 676 C CA . SER A 1 83 ? -1.284 1.939 7.450 1.00 82.69 83 SER A CA 1
ATOM 677 C C . SER A 1 83 ? -0.445 2.052 8.729 1.00 82.69 83 SER A C 1
ATOM 679 O O . SER A 1 83 ? -0.826 1.534 9.780 1.00 82.69 83 SER A O 1
ATOM 681 N N . THR A 1 84 ? 0.682 2.767 8.683 1.00 83.06 84 THR A N 1
ATOM 682 C CA . THR A 1 84 ? 1.531 2.985 9.865 1.00 83.06 84 THR A CA 1
ATOM 683 C C . THR A 1 84 ? 0.843 3.904 10.871 1.00 83.06 84 THR A C 1
ATOM 685 O O . THR A 1 84 ? 0.844 3.618 12.071 1.00 83.06 84 THR A O 1
ATOM 688 N N . THR A 1 85 ? 0.197 4.979 10.402 1.00 83.38 85 THR A N 1
ATOM 689 C CA . THR A 1 85 ? -0.595 5.853 11.283 1.00 83.38 85 THR A CA 1
ATOM 690 C C . THR A 1 85 ? -1.748 5.098 11.937 1.00 83.38 85 THR A C 1
ATOM 692 O O . THR A 1 85 ? -1.982 5.268 13.132 1.00 83.38 85 THR A O 1
ATOM 695 N N . GLU A 1 86 ? -2.404 4.197 11.202 1.00 81.06 86 GLU A N 1
ATOM 696 C CA . GLU A 1 86 ? -3.458 3.331 11.728 1.00 81.06 86 GLU A CA 1
ATOM 697 C C . GLU A 1 86 ? -2.940 2.394 12.821 1.00 81.06 86 GLU A C 1
ATOM 699 O O . GLU A 1 86 ? -3.498 2.369 13.920 1.00 81.06 86 GLU A O 1
ATOM 704 N N . ALA A 1 87 ? -1.842 1.678 12.567 1.00 81.00 87 ALA A N 1
ATOM 705 C CA . ALA A 1 87 ? -1.253 0.758 13.538 1.00 81.00 87 ALA A CA 1
ATOM 706 C C . ALA A 1 87 ? -0.806 1.480 14.824 1.00 81.00 87 ALA A C 1
ATOM 708 O O . ALA A 1 87 ? -1.071 1.006 15.934 1.00 81.00 87 ALA A O 1
ATOM 709 N N . ILE A 1 88 ? -0.179 2.657 14.696 1.00 83.25 88 ILE A N 1
ATOM 710 C CA . ILE A 1 88 ? 0.238 3.476 15.845 1.00 83.25 88 ILE A CA 1
ATOM 711 C C . ILE A 1 88 ? -0.982 3.976 16.624 1.00 83.25 88 ILE A C 1
ATOM 713 O O . ILE A 1 88 ? -0.994 3.901 17.856 1.00 83.25 88 ILE A O 1
ATOM 717 N N . CYS A 1 89 ? -2.013 4.469 15.934 1.00 80.06 89 CYS A N 1
ATOM 718 C CA . CYS A 1 89 ? -3.207 4.984 16.593 1.00 80.06 89 CYS A CA 1
ATOM 719 C C . CYS A 1 89 ? -4.009 3.880 17.290 1.00 80.06 89 CYS A C 1
ATOM 721 O O . CYS A 1 89 ? 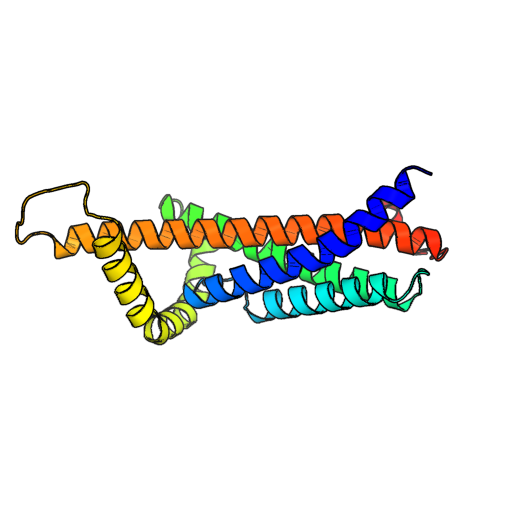-4.420 4.080 18.433 1.00 80.06 89 CYS A O 1
ATOM 723 N N . LEU A 1 90 ? -4.166 2.702 16.676 1.00 77.62 90 LEU A N 1
ATOM 724 C CA . LEU A 1 90 ? -4.801 1.543 17.316 1.00 77.62 90 LEU A CA 1
ATOM 725 C C . LEU A 1 90 ? -4.052 1.124 18.587 1.00 77.62 90 LEU A C 1
ATOM 727 O O . LEU A 1 90 ? -4.675 0.912 19.628 1.00 77.62 90 LEU A O 1
ATOM 731 N N . ARG A 1 91 ? -2.714 1.091 18.538 1.00 79.25 91 ARG A N 1
ATOM 732 C CA . ARG A 1 91 ? -1.879 0.767 19.703 1.00 79.25 91 ARG A CA 1
ATOM 733 C C . ARG A 1 91 ? -2.004 1.805 20.823 1.00 79.25 91 ARG A C 1
ATOM 735 O O . ARG A 1 91 ? -2.096 1.431 21.989 1.00 79.25 91 ARG A O 1
ATOM 742 N N . ARG A 1 92 ? -2.046 3.103 20.492 1.00 78.12 92 ARG A N 1
ATOM 743 C CA . ARG A 1 92 ? -2.228 4.176 21.491 1.00 78.12 92 ARG A CA 1
ATOM 744 C C . ARG A 1 92 ? -3.603 4.135 22.156 1.00 78.12 92 ARG A C 1
ATOM 746 O O . ARG A 1 92 ? -3.690 4.334 23.365 1.00 78.12 92 ARG A O 1
ATOM 753 N N . VAL A 1 93 ? -4.660 3.833 21.398 1.00 72.12 93 VAL A N 1
ATOM 754 C CA . VAL A 1 93 ? -6.015 3.669 21.954 1.00 72.12 93 VAL A CA 1
ATOM 755 C C . VAL A 1 93 ? -6.064 2.505 22.949 1.00 72.12 93 VAL A C 1
ATOM 757 O O . VAL A 1 93 ? -6.684 2.640 24.003 1.00 72.12 93 VAL A O 1
ATOM 760 N N . GLN A 1 94 ? -5.365 1.396 22.674 1.00 71.56 94 GLN A N 1
ATOM 761 C CA . GLN A 1 94 ? -5.281 0.269 23.613 1.00 71.56 94 GLN A CA 1
ATOM 762 C C . GLN A 1 94 ? -4.599 0.635 24.936 1.00 71.56 94 GLN A C 1
ATOM 764 O O . GLN A 1 94 ? -5.058 0.206 25.991 1.00 71.56 94 GLN A O 1
ATOM 769 N N . MET A 1 95 ? -3.548 1.458 24.898 1.00 70.50 95 MET A N 1
ATOM 770 C CA . MET A 1 95 ? -2.821 1.878 26.103 1.00 70.50 95 MET A CA 1
ATOM 771 C C . MET A 1 95 ? -3.564 2.940 26.936 1.00 70.50 95 MET A C 1
ATOM 773 O O . MET A 1 95 ? -3.041 3.382 27.954 1.00 70.50 95 MET A O 1
ATOM 777 N N . LYS A 1 96 ? -4.776 3.369 26.532 1.00 66.44 96 LYS A N 1
ATOM 778 C CA . LYS A 1 96 ? -5.541 4.474 27.160 1.00 66.44 96 LYS A CA 1
ATOM 779 C C . LYS A 1 96 ? -4.731 5.773 27.323 1.00 66.44 96 LYS A C 1
ATOM 781 O O . LYS A 1 96 ? -5.082 6.646 28.115 1.00 66.44 96 LYS A O 1
ATOM 786 N N . GLU A 1 97 ? -3.675 5.933 26.537 1.00 56.97 97 GLU A N 1
ATOM 787 C CA . GLU A 1 97 ? -2.690 6.993 26.702 1.00 56.97 97 GLU A CA 1
ATOM 788 C C . GLU A 1 97 ? -3.009 8.132 25.718 1.00 56.97 97 GLU A C 1
ATOM 790 O O . GLU A 1 97 ? -2.592 8.133 24.559 1.00 56.97 97 GLU A O 1
ATOM 795 N N . GLY A 1 98 ? -3.821 9.094 26.173 1.00 55.16 98 GLY A N 1
ATOM 796 C CA . GLY A 1 98 ? -4.078 10.354 25.463 1.00 55.16 98 GLY A CA 1
ATOM 797 C C . GLY A 1 98 ? -5.481 10.498 24.867 1.00 55.16 98 GLY A C 1
ATOM 798 O O . GLY A 1 98 ? -5.655 10.443 23.646 1.00 55.16 98 GLY A O 1
ATOM 799 N N . GLN A 1 99 ? -6.462 10.807 25.725 1.00 53.28 99 GLN A N 1
ATOM 800 C CA . GLN A 1 99 ? -7.815 11.254 25.341 1.00 53.28 99 GLN A CA 1
ATOM 801 C C . GLN A 1 99 ? -7.831 12.594 24.566 1.00 53.28 99 GLN A C 1
ATOM 803 O O . GLN A 1 99 ? -8.856 12.958 23.999 1.00 53.28 99 GLN A O 1
ATOM 808 N N . THR A 1 100 ? -6.696 13.298 24.476 1.00 54.78 100 THR A N 1
ATOM 809 C CA . THR A 1 100 ? -6.502 14.564 23.738 1.00 54.78 100 TH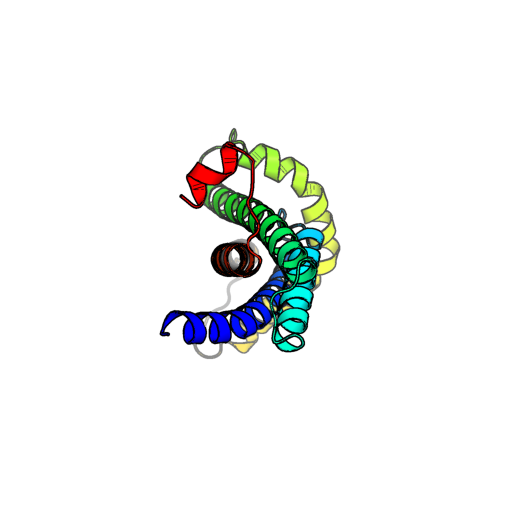R A CA 1
ATOM 810 C C . THR A 1 100 ? -5.510 14.447 22.570 1.00 54.78 100 THR A C 1
ATOM 812 O O . THR A 1 100 ? -4.974 15.445 22.094 1.00 54.78 100 THR A O 1
ATOM 815 N N . SER A 1 101 ? -5.218 13.230 22.100 1.00 66.38 101 SER A N 1
ATOM 816 C CA . SER A 1 101 ? -4.217 13.003 21.049 1.00 66.38 101 SER A CA 1
ATOM 817 C C . SER A 1 101 ? -4.784 13.141 19.627 1.00 66.38 101 SER A C 1
ATOM 819 O O . SER A 1 101 ? -5.970 12.912 19.386 1.00 66.38 101 SER A O 1
ATOM 821 N N . PHE A 1 102 ? -3.913 13.454 18.655 1.00 75.94 102 PHE A N 1
ATOM 822 C CA . PHE A 1 102 ? -4.218 13.478 17.211 1.00 75.94 102 PHE A CA 1
ATOM 823 C C . PHE A 1 102 ? -5.000 12.234 16.755 1.00 75.94 102 PHE A C 1
ATOM 825 O O . PHE A 1 102 ? -5.964 12.345 16.000 1.00 75.94 102 PHE A O 1
ATOM 832 N N . CYS A 1 103 ? -4.652 11.062 17.295 1.00 76.62 103 CYS A N 1
ATOM 833 C CA . CYS A 1 103 ? -5.334 9.803 17.017 1.00 76.62 103 CYS A CA 1
ATOM 834 C C . CYS A 1 103 ? -6.802 9.794 17.464 1.00 76.62 103 CYS A C 1
ATOM 836 O O . CYS A 1 103 ? -7.624 9.241 16.745 1.00 76.62 103 CYS A O 1
ATOM 838 N N . ALA A 1 104 ? -7.160 10.415 18.594 1.00 73.19 104 ALA A N 1
ATOM 839 C CA . ALA A 1 104 ? -8.545 10.471 19.072 1.00 73.19 104 ALA A CA 1
ATOM 840 C C . ALA A 1 104 ? -9.426 11.353 18.171 1.00 73.19 104 ALA A C 1
ATOM 842 O O . ALA A 1 104 ? -10.535 10.961 17.808 1.00 73.19 104 ALA A O 1
ATOM 843 N N . GLY A 1 105 ? -8.911 12.513 17.747 1.00 73.81 105 GLY A N 1
ATOM 844 C CA . GLY A 1 105 ? -9.609 13.392 16.802 1.00 73.81 105 GLY A CA 1
ATOM 845 C C . GLY A 1 105 ? -9.792 12.741 15.429 1.00 73.81 105 GLY A C 1
ATOM 846 O O . GLY A 1 105 ? -10.860 12.838 14.820 1.00 73.81 105 GLY A O 1
ATOM 847 N N . LEU A 1 106 ? -8.769 12.023 14.971 1.00 73.44 106 LEU A N 1
ATOM 848 C CA . LEU A 1 106 ? -8.813 11.273 13.725 1.00 73.44 106 LEU A CA 1
ATOM 849 C C . LEU A 1 106 ? -9.821 10.103 13.822 1.00 73.44 106 LEU A C 1
ATOM 851 O O . LEU A 1 106 ? -10.637 9.916 12.913 1.00 73.44 106 LEU A O 1
ATOM 855 N N . LEU A 1 107 ? -9.826 9.362 14.944 1.00 75.00 107 LEU A N 1
ATOM 856 C CA . LEU A 1 107 ? -10.747 8.239 15.181 1.00 75.00 107 LEU A CA 1
ATOM 857 C C . LEU A 1 107 ? -12.197 8.729 15.226 1.00 75.00 107 LEU A C 1
ATOM 859 O O . LEU A 1 107 ? -13.084 8.099 14.665 1.00 75.00 107 LEU A O 1
ATOM 863 N N . ASN A 1 108 ? -12.440 9.893 15.833 1.00 75.88 108 ASN A N 1
ATOM 864 C CA . ASN A 1 108 ? -13.771 10.492 15.897 1.00 75.88 108 ASN A CA 1
ATOM 865 C C . ASN A 1 108 ? -14.313 10.858 14.501 1.00 75.88 108 ASN A C 1
ATOM 867 O O . ASN A 1 108 ? -15.490 10.655 14.210 1.00 75.88 108 ASN A O 1
ATOM 871 N N . ARG A 1 109 ? -13.450 11.339 13.595 1.00 75.94 109 ARG A N 1
ATOM 872 C CA . ARG A 1 109 ? -13.845 11.630 12.203 1.00 75.94 109 ARG A CA 1
ATOM 873 C C . ARG A 1 109 ? -14.184 10.371 11.405 1.00 75.94 109 ARG A C 1
ATOM 875 O O . ARG A 1 109 ? -15.068 10.415 10.553 1.00 75.94 109 ARG A O 1
ATOM 882 N N . THR A 1 110 ? -13.506 9.262 11.680 1.00 73.00 110 THR A N 1
ATOM 883 C CA . THR A 1 110 ? -13.711 7.976 10.991 1.00 73.00 110 THR A CA 1
ATOM 884 C C . THR A 1 110 ? -14.764 7.086 11.664 1.00 73.00 110 THR A C 1
ATOM 886 O O . THR A 1 110 ? -15.301 6.182 11.023 1.00 73.00 110 THR A O 1
ATOM 889 N N . ALA A 1 111 ? -15.161 7.395 12.904 1.00 72.38 111 ALA A N 1
ATOM 890 C CA . ALA A 1 111 ? -16.124 6.626 13.694 1.00 72.38 111 ALA A CA 1
ATOM 891 C C . ALA A 1 111 ? -17.479 6.442 12.995 1.00 72.38 111 ALA A C 1
ATOM 893 O O . ALA A 1 111 ? -18.073 5.369 13.058 1.00 72.38 111 ALA A O 1
ATOM 894 N N . THR A 1 112 ? -17.965 7.459 12.279 1.00 75.38 112 THR A N 1
ATOM 895 C CA . THR A 1 112 ? -19.247 7.373 11.556 1.00 75.38 112 THR A CA 1
ATOM 896 C C . THR A 1 112 ? -19.212 6.338 10.430 1.00 75.38 112 THR A C 1
ATOM 898 O O . THR A 1 112 ? -20.173 5.588 10.256 1.00 75.38 112 THR A O 1
ATOM 901 N N . LYS A 1 113 ? -18.094 6.247 9.700 1.00 74.31 113 LYS A N 1
ATOM 902 C CA . LYS A 1 113 ? -17.878 5.253 8.637 1.00 74.31 113 LYS A CA 1
ATOM 903 C C . LYS A 1 113 ? -17.701 3.853 9.212 1.00 74.31 113 LYS A C 1
ATOM 905 O O . LYS A 1 113 ? -18.295 2.907 8.698 1.00 74.31 113 LYS A O 1
ATOM 910 N N . GLN A 1 114 ? -16.966 3.740 10.316 1.00 76.19 114 GLN A N 1
ATOM 911 C CA . GLN A 1 114 ? -16.799 2.475 11.024 1.00 76.19 114 GLN A CA 1
ATOM 912 C C . GLN A 1 114 ? -18.144 1.934 11.532 1.00 76.19 114 GLN A C 1
ATOM 914 O O . GLN A 1 114 ? -18.448 0.769 11.301 1.00 76.19 114 GLN A O 1
ATOM 919 N N . LEU A 1 115 ? -18.989 2.782 12.129 1.00 74.88 115 LEU A N 1
ATOM 920 C CA . LEU A 1 115 ? -20.325 2.396 12.599 1.00 74.88 115 LEU A CA 1
ATOM 921 C C . LEU A 1 115 ? -21.238 1.926 11.460 1.00 74.88 115 LEU A C 1
ATOM 923 O O . LEU A 1 115 ? -22.015 0.990 11.636 1.00 74.88 115 LEU A O 1
ATOM 927 N N . GLN A 1 116 ? -21.168 2.564 10.288 1.00 79.69 116 GLN A N 1
ATOM 928 C CA . GLN A 1 116 ? -21.928 2.117 9.117 1.00 79.69 116 GLN A CA 1
ATOM 929 C C . GLN A 1 116 ? -21.461 0.741 8.632 1.00 79.69 116 GLN A C 1
ATOM 931 O O . GLN A 1 116 ? -22.296 -0.113 8.341 1.00 79.69 116 GLN A O 1
ATOM 936 N N . CYS A 1 117 ? -20.148 0.513 8.594 1.00 76.88 117 CYS A N 1
ATOM 937 C CA . CYS A 1 117 ? -19.577 -0.772 8.211 1.00 76.88 117 CYS A CA 1
ATOM 938 C C . CYS A 1 117 ? -19.913 -1.873 9.235 1.00 76.88 117 CYS A C 1
ATOM 940 O O . CYS A 1 117 ? -20.379 -2.943 8.848 1.00 76.88 117 CYS A O 1
ATOM 942 N N . GLU A 1 118 ? -19.797 -1.596 10.539 1.00 75.38 118 GLU A N 1
ATOM 943 C CA . GLU A 1 118 ? -20.170 -2.538 11.606 1.00 75.38 118 GLU A CA 1
ATOM 944 C C . GLU A 1 118 ? -21.657 -2.905 11.578 1.00 75.38 118 GLU A C 1
ATOM 946 O O . GLU A 1 118 ? -22.005 -4.049 11.854 1.00 75.38 118 GLU A O 1
ATOM 951 N N . ARG A 1 119 ? -22.558 -1.996 11.187 1.00 77.31 119 ARG A N 1
ATOM 952 C CA . ARG A 1 119 ? -23.977 -2.365 11.026 1.00 77.31 119 ARG A CA 1
ATOM 953 C C . ARG A 1 119 ? -24.203 -3.403 9.928 1.00 77.31 119 ARG A C 1
ATOM 955 O O . ARG A 1 119 ? -25.123 -4.206 10.054 1.00 77.31 119 ARG A O 1
ATOM 962 N N . VAL A 1 120 ? -23.397 -3.376 8.867 1.00 76.50 120 VAL A N 1
ATOM 963 C CA . VAL A 1 120 ? -23.541 -4.281 7.717 1.00 76.50 120 VAL A CA 1
ATOM 964 C C . VAL A 1 120 ? -22.779 -5.589 7.949 1.00 76.50 120 VAL A C 1
ATOM 966 O O . VAL A 1 120 ? -23.349 -6.665 7.780 1.00 76.50 120 VAL A O 1
ATOM 969 N N . LEU A 1 121 ? -21.516 -5.516 8.380 1.00 75.94 121 LEU A N 1
ATOM 970 C CA . LEU A 1 121 ? -20.638 -6.683 8.529 1.00 75.94 121 LEU A CA 1
ATOM 971 C C . LEU A 1 121 ? -20.561 -7.231 9.959 1.00 75.94 121 LEU A C 1
ATOM 973 O O . LEU A 1 121 ? -20.175 -8.383 10.145 1.00 75.94 121 LEU A O 1
ATOM 977 N N . GLY A 1 122 ? -20.972 -6.469 10.973 1.00 71.00 122 GLY A N 1
ATOM 978 C CA . GLY A 1 122 ? -20.847 -6.867 12.380 1.00 71.00 122 GLY A CA 1
ATOM 979 C C . GLY A 1 122 ? -21.618 -8.141 12.723 1.00 71.00 122 GLY A C 1
ATOM 980 O O . GLY A 1 122 ? -21.113 -8.968 13.474 1.00 71.00 122 GLY A O 1
ATOM 981 N N . ARG A 1 123 ? -22.786 -8.369 12.098 1.00 71.62 123 ARG A N 1
ATOM 982 C CA . ARG A 1 123 ? -23.547 -9.625 12.264 1.00 71.62 123 ARG A CA 1
ATOM 983 C C . ARG A 1 123 ? -22.808 -10.848 11.711 1.00 71.62 123 ARG A C 1
ATOM 985 O O . ARG A 1 123 ? -22.902 -11.928 12.284 1.00 71.62 123 ARG A O 1
ATOM 992 N N . PHE A 1 124 ? -22.072 -10.687 10.612 1.00 71.06 124 PHE A N 1
ATOM 993 C CA . PHE A 1 124 ? -21.266 -11.764 10.030 1.00 71.06 124 PHE A CA 1
ATOM 994 C C . PHE A 1 124 ? -19.993 -12.017 10.838 1.00 71.06 124 PHE A C 1
ATOM 996 O O . PHE A 1 124 ? -19.612 -13.171 11.029 1.00 71.06 124 PHE A O 1
ATOM 1003 N N . GLN A 1 125 ? -19.367 -10.956 11.351 1.00 72.44 125 GLN A N 1
ATOM 1004 C CA . GLN A 1 125 ? -18.202 -11.060 12.230 1.00 72.44 125 GLN A CA 1
ATOM 1005 C C . GLN A 1 125 ? -18.548 -11.842 13.500 1.00 72.44 125 GLN A C 1
ATOM 1007 O O . GLN A 1 125 ? -17.882 -12.832 13.798 1.00 72.44 125 GLN A O 1
ATOM 1012 N N . SER A 1 126 ? -19.618 -11.456 14.206 1.00 68.19 126 SER A N 1
ATOM 1013 C CA . SER A 1 126 ? -20.034 -12.140 15.435 1.00 68.19 126 SER A CA 1
ATOM 1014 C C . SER A 1 126 ? -20.376 -13.610 15.186 1.00 68.19 126 SER A C 1
ATOM 1016 O O . SER A 1 126 ? -19.960 -14.463 15.961 1.00 68.19 126 SER A O 1
ATOM 1018 N N . TYR A 1 127 ? -21.040 -13.920 14.066 1.00 71.12 127 TYR A N 1
ATOM 1019 C CA . TYR A 1 127 ? -21.379 -15.296 13.690 1.00 71.12 127 TYR A CA 1
ATOM 1020 C C . TYR A 1 127 ? -20.142 -16.167 13.398 1.00 71.12 127 TYR A C 1
ATOM 1022 O O . TYR A 1 127 ? -20.065 -17.314 13.838 1.00 71.12 127 TYR A O 1
ATOM 1030 N N . LEU A 1 128 ? -19.144 -15.637 12.680 1.00 67.94 128 LEU A N 1
ATOM 1031 C CA . LEU A 1 128 ? -17.900 -16.366 12.399 1.00 67.94 128 LEU A CA 1
ATOM 1032 C C . LEU A 1 128 ? -17.044 -16.573 13.652 1.00 67.94 128 LEU A C 1
ATOM 1034 O O . LEU A 1 128 ? -16.434 -17.631 13.800 1.00 67.94 128 LEU A O 1
ATOM 1038 N N . LEU A 1 129 ? -17.009 -15.585 14.548 1.00 64.81 129 LEU A N 1
ATOM 1039 C CA . LEU A 1 129 ? -16.301 -15.667 15.828 1.00 64.81 129 LEU A CA 1
ATOM 1040 C C . LEU A 1 129 ? -16.964 -16.657 16.795 1.00 64.81 129 LEU A C 1
ATOM 1042 O O . LEU A 1 129 ? -16.274 -17.412 17.477 1.00 64.81 129 LEU A O 1
ATOM 1046 N N . GLU A 1 130 ? -18.296 -16.699 16.830 1.00 68.12 130 GLU A N 1
ATOM 1047 C CA . GLU A 1 130 ? -19.034 -17.684 17.624 1.00 68.12 130 GLU A CA 1
ATOM 1048 C C . GLU A 1 130 ? -18.773 -19.105 17.105 1.00 68.12 130 GLU A C 1
ATOM 1050 O O . GLU A 1 130 ? -18.448 -20.004 17.883 1.00 68.12 130 GLU A O 1
ATOM 1055 N N . LYS A 1 131 ? -18.794 -19.287 15.778 1.00 68.94 131 LYS A N 1
ATOM 1056 C CA . LYS A 1 131 ? -18.522 -20.577 15.131 1.00 68.94 131 LYS A CA 1
ATOM 1057 C C . LYS A 1 131 ? -17.068 -21.038 15.279 1.00 68.94 131 LYS A C 1
ATOM 1059 O O . LYS A 1 131 ? -16.828 -22.236 15.428 1.00 68.94 131 LYS A O 1
ATOM 1064 N N . SER A 1 132 ? -16.089 -20.130 15.259 1.00 60.03 132 SER A N 1
ATOM 1065 C CA . SER A 1 132 ? -14.679 -20.488 15.491 1.00 60.03 132 SER A CA 1
ATOM 1066 C C . SER A 1 132 ? -14.413 -20.863 16.953 1.00 60.03 132 SER A C 1
ATOM 1068 O O . SER A 1 132 ? -13.646 -21.791 17.212 1.00 60.03 132 SER A O 1
ATOM 1070 N N . SER A 1 133 ? -15.116 -20.230 17.899 1.00 54.66 133 SER A N 1
ATOM 1071 C CA . SER A 1 133 ? -15.108 -20.605 19.319 1.00 54.66 133 SER A CA 1
ATOM 1072 C C . SER A 1 133 ? -15.701 -21.996 19.567 1.00 54.66 133 SER A C 1
ATOM 1074 O O . SER A 1 133 ? -15.183 -22.721 20.416 1.00 54.66 133 SER A O 1
ATOM 1076 N N . THR A 1 134 ? -16.744 -22.399 18.833 1.00 52.88 134 THR A N 1
ATOM 1077 C CA . THR A 1 134 ? -17.324 -23.750 18.961 1.00 52.88 134 THR A CA 1
ATOM 1078 C C . THR A 1 134 ? -16.532 -24.813 18.194 1.00 52.88 134 THR A C 1
ATOM 1080 O O . THR A 1 134 ? -16.507 -25.968 18.611 1.00 52.88 134 THR A O 1
ATOM 1083 N N . GLY A 1 135 ? -15.860 -24.445 17.097 1.00 48.25 135 GLY A N 1
ATOM 1084 C CA . GLY A 1 135 ? -15.088 -25.369 16.255 1.00 48.25 135 GLY A CA 1
ATOM 1085 C C . GLY A 1 135 ? -13.660 -25.666 16.733 1.00 48.25 135 GLY A C 1
ATOM 1086 O O . GLY A 1 135 ? -13.121 -26.712 16.388 1.00 48.25 135 GLY A O 1
ATOM 1087 N N . GLY A 1 136 ? -13.045 -24.783 17.530 1.00 44.84 136 GLY A N 1
ATOM 1088 C CA . GLY A 1 136 ? -11.685 -24.962 18.072 1.00 44.84 136 GLY A CA 1
ATOM 1089 C C . GLY A 1 136 ? -11.617 -25.424 19.535 1.00 44.84 136 GLY A C 1
ATOM 1090 O O . GLY A 1 136 ? -10.530 -25.526 20.095 1.00 44.84 136 GLY A O 1
ATOM 1091 N N . GLY A 1 137 ? -12.767 -25.667 20.173 1.00 44.03 137 GLY A N 1
ATOM 1092 C CA . GLY A 1 137 ? -12.907 -25.745 21.631 1.00 44.03 137 GLY A CA 1
ATOM 1093 C C . GLY A 1 137 ? -13.107 -27.134 22.247 1.00 44.03 137 GLY A C 1
ATOM 1094 O O . GLY A 1 137 ? -13.588 -27.204 23.372 1.00 44.03 137 GLY A O 1
ATOM 1095 N N . GLN A 1 138 ? -12.751 -28.240 21.585 1.00 37.91 138 GLN A N 1
ATOM 1096 C CA . GLN A 1 138 ? -12.811 -29.583 22.200 1.00 37.91 138 GLN A CA 1
ATOM 1097 C C . GLN A 1 138 ? -11.570 -29.962 23.045 1.00 37.91 138 GLN A C 1
ATOM 1099 O O . GLN A 1 138 ? -11.272 -31.142 23.196 1.00 37.91 138 GLN A O 1
ATOM 1104 N N . LEU A 1 139 ? -10.858 -28.997 23.648 1.00 40.44 139 LEU A N 1
ATOM 1105 C CA . LEU A 1 139 ? -9.801 -29.315 24.629 1.00 40.44 139 LEU A CA 1
ATOM 1106 C C . LEU A 1 139 ? -9.895 -28.592 25.984 1.00 40.44 139 LEU A C 1
ATOM 1108 O O . LEU A 1 139 ? -9.058 -28.844 26.841 1.00 40.44 139 LEU A O 1
ATOM 1112 N N . PHE A 1 140 ? -10.904 -27.755 26.244 1.00 37.44 140 PHE A N 1
ATOM 1113 C CA . PHE A 1 140 ? -11.109 -27.192 27.589 1.00 37.44 140 PHE A CA 1
ATOM 1114 C C . PHE A 1 140 ? -12.591 -27.217 27.998 1.00 37.44 140 PHE A C 1
ATOM 1116 O O . PHE A 1 140 ? -13.316 -26.229 27.943 1.00 37.44 140 PHE A O 1
ATOM 1123 N N . SER A 1 141 ? -13.016 -28.410 28.423 1.00 36.62 141 SER A N 1
ATOM 1124 C CA . SER A 1 141 ? -14.040 -28.648 29.458 1.00 36.62 141 SER A CA 1
ATOM 1125 C C . SER A 1 141 ? -13.711 -27.782 30.695 1.00 36.62 141 SER A C 1
ATOM 1127 O O . SER A 1 141 ? -12.535 -27.620 30.998 1.00 36.62 141 SER A O 1
ATOM 1129 N N . SER A 1 142 ? -14.592 -27.191 31.506 1.00 33.22 142 SER A N 1
ATOM 1130 C CA . SER A 1 142 ? -16.028 -27.342 31.785 1.00 33.22 142 SER A CA 1
ATOM 1131 C C . SER A 1 142 ? -16.394 -26.306 32.861 1.00 33.22 142 SER A C 1
ATOM 1133 O O . SER A 1 142 ? -15.704 -26.276 33.874 1.00 33.22 142 SER A O 1
ATOM 1135 N N . HIS A 1 143 ? -17.458 -25.514 32.688 1.00 32.00 143 HIS A N 1
ATOM 1136 C CA . HIS A 1 143 ? -18.588 -25.322 33.629 1.00 32.00 143 HIS A CA 1
ATOM 1137 C C . HIS A 1 143 ? -19.400 -24.058 33.266 1.00 32.00 143 HIS A C 1
ATOM 1139 O O . HIS A 1 143 ? -18.805 -23.045 32.898 1.00 32.00 143 HIS A O 1
ATOM 1145 N N . PRO A 1 144 ? -20.744 -24.084 33.381 1.00 54.59 144 PRO A N 1
ATOM 1146 C CA . PRO A 1 144 ? -21.610 -22.975 33.016 1.00 54.59 144 PRO A CA 1
ATOM 1147 C C . PRO A 1 144 ? -21.956 -22.122 34.242 1.00 54.59 144 PRO A C 1
ATOM 1149 O O . PRO A 1 144 ? -22.389 -22.644 35.269 1.00 54.59 144 PRO A O 1
ATOM 1152 N N . SER A 1 145 ? -21.847 -20.801 34.127 1.00 32.00 145 SER A N 1
ATOM 1153 C CA . SER A 1 145 ? -22.592 -19.894 34.998 1.00 32.00 145 SER A CA 1
ATOM 1154 C C . SER A 1 145 ? -22.853 -18.550 34.316 1.00 32.00 145 SER A C 1
ATOM 1156 O O . SER A 1 145 ? -21.965 -17.840 33.853 1.00 32.00 145 SER A O 1
ATOM 1158 N N . THR A 1 146 ? -24.149 -18.283 34.244 1.00 36.88 146 THR A N 1
ATOM 1159 C CA . THR A 1 146 ? -24.987 -17.084 34.089 1.00 36.88 146 THR A CA 1
ATOM 1160 C C . THR A 1 146 ? -24.406 -15.735 34.575 1.00 36.88 146 THR A C 1
ATOM 1162 O O . THR A 1 146 ? -25.080 -14.956 35.240 1.00 36.88 146 THR A O 1
ATOM 1165 N N . GLN A 1 147 ? -23.160 -15.425 34.217 1.00 33.56 147 GLN A N 1
ATOM 1166 C CA . GLN A 1 147 ? -22.484 -14.132 34.415 1.00 33.56 147 GLN A CA 1
ATOM 1167 C C . GLN A 1 147 ? -21.548 -13.812 33.226 1.00 33.56 147 GLN A C 1
ATOM 1169 O O . GLN A 1 147 ? -20.630 -13.001 33.318 1.00 33.56 147 GLN A O 1
ATOM 1174 N N . SER A 1 148 ? -21.764 -14.496 32.099 1.00 36.19 148 SER A N 1
ATOM 1175 C CA . SER A 1 148 ? -20.832 -14.613 30.977 1.00 36.19 148 SER A CA 1
ATOM 1176 C C . SER A 1 148 ? -21.018 -13.570 29.877 1.00 36.19 148 SER A C 1
ATOM 1178 O O . SER A 1 148 ? -20.134 -13.430 29.044 1.00 36.19 148 SER A O 1
ATOM 1180 N N . SER A 1 149 ? -22.106 -12.797 29.850 1.00 43.69 149 SER A N 1
ATOM 1181 C CA . SER A 1 149 ? -22.369 -11.879 28.730 1.00 43.69 149 SER A CA 1
ATOM 1182 C C . SER A 1 149 ? -21.409 -10.684 28.676 1.00 43.69 149 SER A C 1
ATOM 1184 O O . SER A 1 149 ? -20.996 -10.304 27.584 1.00 43.69 149 SER A O 1
ATOM 1186 N N . SER A 1 150 ? -20.993 -10.125 29.820 1.00 45.47 150 SER A N 1
ATOM 1187 C CA . SER A 1 150 ? -20.081 -8.968 29.874 1.00 45.47 150 SER A CA 1
ATOM 1188 C C . SER A 1 150 ? -18.598 -9.346 29.754 1.00 45.47 150 SER A C 1
ATOM 1190 O O . SER A 1 150 ? -17.827 -8.620 29.127 1.00 45.47 150 SER A O 1
ATOM 1192 N N . ILE A 1 151 ? -18.186 -10.495 30.304 1.00 50.62 151 ILE A N 1
ATOM 1193 C CA . ILE A 1 151 ? -16.798 -10.988 30.224 1.00 50.62 151 ILE A CA 1
ATOM 1194 C C . ILE A 1 151 ? -16.512 -11.565 28.831 1.00 50.62 151 ILE A C 1
ATOM 1196 O O . ILE A 1 151 ? -15.457 -11.291 28.254 1.00 50.62 151 ILE A O 1
ATOM 1200 N N . GLN A 1 152 ? -17.473 -12.286 28.243 1.00 50.16 152 GLN A N 1
ATOM 1201 C CA . GLN A 1 152 ? -17.346 -12.829 26.889 1.00 50.16 152 GLN A CA 1
ATOM 1202 C C . GLN A 1 152 ? -17.370 -11.715 25.836 1.00 50.16 152 GLN A C 1
ATOM 1204 O O . GLN A 1 152 ? -16.572 -11.761 24.901 1.00 50.16 152 GLN A O 1
ATOM 1209 N N . SER A 1 153 ? -18.178 -10.657 26.017 1.00 54.41 153 SER A N 1
ATOM 1210 C CA . SER A 1 153 ? -18.108 -9.477 25.143 1.00 54.41 153 SER A CA 1
ATOM 1211 C C . SER A 1 153 ? -16.760 -8.758 25.242 1.00 54.41 153 SER A C 1
ATOM 1213 O O . SER A 1 153 ? -16.246 -8.293 24.227 1.00 54.41 153 SER A O 1
ATOM 1215 N N . LEU A 1 154 ? -16.153 -8.705 26.437 1.00 59.34 154 LEU A N 1
ATOM 1216 C CA . LEU A 1 154 ? -14.851 -8.061 26.638 1.00 59.34 154 LEU A CA 1
ATOM 1217 C C . LEU A 1 154 ? -13.713 -8.851 25.968 1.00 59.34 154 LEU A C 1
ATOM 1219 O O . LEU A 1 154 ? -12.877 -8.261 25.284 1.00 59.34 154 LEU A O 1
ATOM 1223 N N . GLN A 1 155 ? -13.703 -10.185 26.103 1.00 60.53 155 GLN A N 1
ATOM 1224 C CA . GLN A 1 155 ? -12.732 -11.048 25.415 1.00 60.53 155 GLN A CA 1
ATOM 1225 C C . GLN A 1 155 ? -12.902 -11.016 23.890 1.00 60.53 155 GLN A C 1
ATOM 1227 O O . GLN A 1 155 ? -11.909 -10.962 23.157 1.00 60.53 155 GLN A O 1
ATOM 1232 N N . LEU A 1 156 ? -14.142 -10.997 23.396 1.00 64.19 156 LEU A N 1
ATOM 1233 C CA . LEU A 1 156 ? -14.427 -10.885 21.965 1.00 64.19 156 LEU A CA 1
ATOM 1234 C C . LEU A 1 156 ? -13.952 -9.535 21.407 1.00 64.19 156 LEU A C 1
ATOM 1236 O O . LEU A 1 156 ? -13.328 -9.468 20.352 1.00 64.19 156 LEU A O 1
ATOM 1240 N N . GLN A 1 157 ? -14.178 -8.450 22.148 1.00 67.44 157 GLN A N 1
ATOM 1241 C CA . GLN A 1 157 ? -13.716 -7.125 21.751 1.00 67.44 157 GLN A CA 1
ATOM 1242 C C . GLN A 1 157 ? -12.180 -7.048 21.744 1.00 67.44 157 GLN A C 1
ATOM 1244 O O . GLN A 1 157 ? -11.595 -6.467 20.831 1.00 67.44 157 GLN A O 1
ATOM 1249 N N . GLN A 1 158 ? -11.508 -7.676 22.711 1.00 69.19 158 GLN A N 1
ATOM 1250 C CA . GLN A 1 158 ? -10.046 -7.678 22.791 1.00 69.19 158 GLN A CA 1
ATOM 1251 C C . GLN A 1 158 ? -9.388 -8.514 21.683 1.00 69.19 158 GLN A C 1
ATOM 1253 O O . GLN A 1 158 ? -8.404 -8.070 21.088 1.00 69.19 158 GLN A O 1
ATOM 1258 N N . THR A 1 159 ? -9.955 -9.678 21.353 1.00 71.25 159 THR A N 1
ATOM 1259 C CA . THR A 1 159 ? -9.499 -10.501 20.217 1.00 71.25 159 THR A CA 1
ATOM 1260 C C . THR A 1 159 ? -9.722 -9.790 18.885 1.00 71.25 159 THR A C 1
ATOM 1262 O O . THR A 1 159 ? -8.821 -9.761 18.050 1.00 71.25 159 THR A O 1
ATOM 1265 N N . LEU A 1 160 ? -10.863 -9.121 18.710 1.00 73.94 160 LEU A N 1
ATOM 1266 C CA . LEU A 1 160 ? -11.159 -8.352 17.504 1.00 73.94 160 LEU A CA 1
ATOM 1267 C C . LEU A 1 160 ? -10.198 -7.166 17.325 1.00 73.94 160 LEU A C 1
ATOM 1269 O O . LEU A 1 160 ? -9.706 -6.943 16.222 1.00 73.94 160 LEU A O 1
ATOM 1273 N N . ILE A 1 161 ? -9.860 -6.438 18.396 1.00 74.75 161 ILE A N 1
ATOM 1274 C CA . ILE A 1 161 ? -8.859 -5.358 18.323 1.00 74.75 161 ILE A CA 1
ATOM 1275 C C . ILE A 1 161 ? -7.466 -5.922 17.997 1.00 74.75 161 ILE A C 1
ATOM 1277 O O . ILE A 1 161 ? -6.752 -5.332 17.187 1.00 74.75 161 ILE A O 1
ATOM 1281 N N . ALA A 1 162 ? -7.083 -7.064 18.575 1.00 77.75 162 ALA A N 1
ATOM 1282 C CA . ALA A 1 162 ? -5.808 -7.711 18.262 1.00 77.75 162 ALA A CA 1
ATOM 1283 C C . ALA A 1 162 ? -5.726 -8.130 16.783 1.00 77.75 162 ALA A C 1
ATOM 1285 O O . ALA A 1 162 ? -4.726 -7.850 16.124 1.00 77.75 162 ALA A O 1
ATOM 1286 N N . VAL A 1 163 ? -6.793 -8.718 16.233 1.00 80.69 163 VAL A N 1
ATOM 1287 C CA . VAL A 1 163 ? -6.877 -9.078 14.806 1.00 80.69 163 VAL A CA 1
ATOM 1288 C C . VAL A 1 163 ? -6.790 -7.835 13.918 1.00 80.69 163 VAL A C 1
ATOM 1290 O O . VAL A 1 163 ? -6.021 -7.828 12.958 1.00 80.69 163 VAL A O 1
ATOM 1293 N N . LYS A 1 164 ? -7.500 -6.753 14.268 1.00 80.81 164 LYS A N 1
ATOM 1294 C CA . LYS A 1 164 ? -7.408 -5.464 13.559 1.00 80.81 164 LYS A CA 1
ATOM 1295 C C . LYS A 1 164 ? -5.969 -4.937 13.538 1.00 80.81 164 LYS A C 1
ATOM 1297 O O . LYS A 1 164 ? -5.478 -4.539 12.485 1.00 80.81 164 LYS A O 1
ATOM 1302 N N . LEU A 1 165 ? -5.272 -4.985 14.675 1.00 81.19 165 LEU A N 1
ATOM 1303 C CA . LEU A 1 165 ? -3.875 -4.559 14.768 1.00 81.19 165 LEU A CA 1
ATOM 1304 C C . LEU A 1 165 ? -2.964 -5.413 13.876 1.00 81.19 165 LEU A C 1
ATOM 1306 O O . LEU A 1 165 ? -2.160 -4.854 13.135 1.00 81.19 165 LEU A O 1
ATOM 1310 N N . ILE A 1 166 ? -3.121 -6.742 13.899 1.00 85.06 166 ILE A N 1
ATOM 1311 C CA . ILE A 1 166 ? -2.339 -7.661 13.057 1.00 85.06 166 ILE A CA 1
ATOM 1312 C C . ILE A 1 166 ? -2.534 -7.322 11.577 1.00 85.06 166 ILE A C 1
ATOM 1314 O O . ILE A 1 166 ? -1.553 -7.126 10.862 1.00 85.06 166 ILE A O 1
ATOM 1318 N N . ILE A 1 167 ? -3.780 -7.168 11.128 1.00 84.12 167 ILE A N 1
ATOM 1319 C CA . ILE A 1 167 ? -4.096 -6.827 9.734 1.00 84.12 167 ILE A CA 1
ATOM 1320 C C . ILE A 1 167 ? -3.451 -5.494 9.338 1.00 84.12 167 ILE A C 1
ATOM 1322 O O . ILE A 1 167 ? -2.756 -5.437 8.325 1.00 84.12 167 ILE A O 1
ATOM 1326 N N . ALA A 1 168 ? -3.599 -4.446 10.156 1.00 81.69 168 ALA A N 1
ATOM 1327 C CA . ALA A 1 168 ? -2.990 -3.141 9.887 1.00 81.69 168 ALA A CA 1
ATOM 1328 C C . ALA A 1 168 ? -1.451 -3.209 9.832 1.00 81.69 168 ALA A C 1
ATOM 1330 O O . ALA A 1 168 ? -0.825 -2.562 8.993 1.00 81.69 168 ALA A O 1
ATOM 1331 N N . THR A 1 169 ? -0.821 -4.016 10.692 1.00 83.81 169 THR A N 1
ATOM 1332 C CA . THR A 1 169 ? 0.638 -4.206 10.651 1.00 83.81 169 THR A CA 1
ATOM 1333 C C . THR A 1 169 ? 1.095 -4.990 9.427 1.00 83.81 169 THR A C 1
ATOM 1335 O O . THR A 1 169 ? 2.114 -4.640 8.838 1.00 83.81 169 THR A O 1
ATOM 1338 N N . LEU A 1 170 ? 0.340 -6.006 9.000 1.00 87.12 170 LEU A N 1
ATOM 1339 C CA . LEU A 1 170 ? 0.667 -6.787 7.809 1.00 87.12 170 LEU A CA 1
ATOM 1340 C C . LEU A 1 170 ? 0.569 -5.937 6.540 1.00 87.12 170 LEU A C 1
ATOM 1342 O O . LEU A 1 170 ? 1.473 -6.007 5.710 1.00 87.12 170 LEU A O 1
ATOM 1346 N N . ILE A 1 171 ? -0.460 -5.089 6.417 1.00 85.38 171 ILE A N 1
ATOM 1347 C CA . ILE A 1 171 ? -0.566 -4.129 5.302 1.00 85.38 171 ILE A CA 1
ATOM 1348 C C . ILE A 1 171 ? 0.623 -3.171 5.313 1.00 85.38 171 ILE A C 1
ATOM 1350 O O . ILE A 1 171 ? 1.222 -2.947 4.267 1.00 85.38 171 ILE A O 1
ATOM 1354 N N . ALA A 1 172 ? 1.016 -2.653 6.481 1.00 85.62 172 ALA A N 1
ATOM 1355 C CA . ALA A 1 172 ? 2.163 -1.755 6.581 1.00 85.62 172 ALA A CA 1
ATOM 1356 C C . ALA A 1 172 ? 3.464 -2.436 6.125 1.00 85.62 172 ALA A C 1
ATOM 1358 O O . ALA A 1 172 ? 4.230 -1.847 5.366 1.00 85.62 172 ALA A O 1
ATOM 1359 N N . ILE A 1 173 ? 3.698 -3.686 6.539 1.00 88.12 173 ILE A N 1
ATOM 1360 C CA . ILE A 1 173 ? 4.871 -4.465 6.117 1.00 88.12 173 ILE A CA 1
ATOM 1361 C C . ILE A 1 17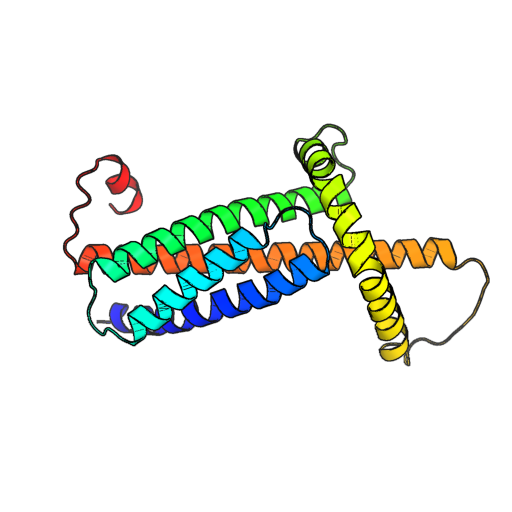3 ? 4.857 -4.683 4.599 1.00 88.12 173 ILE A C 1
ATOM 1363 O O . ILE A 1 173 ? 5.878 -4.453 3.949 1.00 88.12 173 ILE A O 1
ATOM 1367 N N . CYS A 1 174 ? 3.711 -5.072 4.030 1.00 87.25 174 CYS A N 1
ATOM 1368 C CA . CYS A 1 174 ? 3.574 -5.267 2.585 1.00 87.25 174 CYS A CA 1
ATOM 1369 C C . CYS A 1 174 ? 3.843 -3.959 1.826 1.00 87.25 174 CYS A C 1
ATOM 1371 O O . CYS A 1 174 ? 4.727 -3.934 0.970 1.00 87.25 174 CYS A O 1
ATOM 1373 N N . ALA A 1 175 ? 3.218 -2.855 2.240 1.00 86.12 175 ALA A N 1
ATOM 1374 C CA . ALA A 1 175 ? 3.371 -1.552 1.597 1.00 86.12 175 ALA A CA 1
ATOM 1375 C C . ALA A 1 175 ? 4.814 -1.030 1.661 1.00 86.12 175 ALA A C 1
ATOM 1377 O O . ALA A 1 175 ? 5.336 -0.509 0.676 1.00 86.12 175 ALA A O 1
ATOM 1378 N N . VAL A 1 176 ? 5.500 -1.204 2.799 1.00 88.94 176 VAL A N 1
ATOM 1379 C CA . VAL A 1 176 ? 6.927 -0.862 2.930 1.00 88.94 176 VAL A CA 1
ATOM 1380 C C . VAL A 1 176 ? 7.778 -1.738 2.014 1.00 88.94 176 VAL A C 1
ATOM 1382 O O . VAL A 1 176 ? 8.649 -1.219 1.318 1.00 88.94 176 VAL A O 1
ATOM 1385 N N . SER A 1 177 ? 7.518 -3.047 1.967 1.00 88.44 177 SER A N 1
ATOM 1386 C CA . SER A 1 177 ? 8.267 -3.957 1.094 1.00 88.44 177 SER A CA 1
ATOM 1387 C C . SER A 1 177 ? 8.067 -3.634 -0.391 1.00 88.44 177 SER A C 1
ATOM 1389 O O . SER A 1 177 ? 9.044 -3.602 -1.142 1.00 88.44 177 SER A O 1
ATOM 1391 N N . GLN A 1 178 ? 6.841 -3.288 -0.798 1.00 87.06 178 GLN A N 1
ATOM 1392 C CA . GLN A 1 178 ? 6.518 -2.847 -2.153 1.00 87.06 178 GLN A CA 1
ATOM 1393 C C . GLN A 1 178 ? 7.199 -1.516 -2.479 1.00 87.06 178 GLN A C 1
ATOM 1395 O O . GLN A 1 178 ? 7.774 -1.368 -3.556 1.00 87.06 178 GLN A O 1
ATOM 1400 N N . PHE A 1 179 ? 7.199 -0.565 -1.544 1.00 87.81 179 PHE A N 1
ATOM 1401 C CA . PHE A 1 179 ? 7.885 0.714 -1.707 1.00 87.81 179 PHE A CA 1
ATOM 1402 C C . PHE A 1 179 ? 9.401 0.534 -1.877 1.00 87.81 179 PHE A C 1
ATOM 1404 O O . PHE A 1 179 ? 9.989 1.088 -2.806 1.00 87.81 179 PHE A O 1
ATOM 1411 N N . CYS A 1 180 ? 10.036 -0.289 -1.037 1.00 88.12 180 CYS A N 1
ATOM 1412 C CA . CYS A 1 180 ? 11.463 -0.596 -1.145 1.00 88.12 180 CYS A CA 1
ATOM 1413 C C . CYS A 1 180 ? 11.805 -1.300 -2.466 1.00 88.12 180 CYS A C 1
ATOM 1415 O O . CYS A 1 180 ? 12.768 -0.913 -3.129 1.00 88.12 180 CYS A O 1
ATOM 1417 N N . ALA A 1 181 ? 11.011 -2.293 -2.878 1.00 85.00 181 ALA A N 1
ATOM 1418 C CA . ALA A 1 181 ? 11.193 -2.967 -4.163 1.00 85.00 181 ALA A CA 1
ATOM 1419 C C . ALA A 1 181 ? 11.019 -1.993 -5.343 1.00 85.00 181 ALA A C 1
ATOM 1421 O O . ALA A 1 181 ? 11.825 -1.996 -6.274 1.00 85.00 181 ALA A O 1
ATOM 1422 N N . GLY A 1 182 ? 10.022 -1.106 -5.261 1.00 83.75 182 GLY A N 1
ATOM 1423 C CA . GLY A 1 182 ? 9.772 -0.046 -6.235 1.00 83.75 182 GLY A CA 1
ATOM 1424 C C . GLY A 1 182 ? 10.943 0.927 -6.373 1.00 83.75 182 GLY A C 1
ATOM 1425 O O . GLY A 1 182 ? 11.333 1.229 -7.496 1.00 83.75 182 GLY A O 1
ATOM 1426 N N . ILE A 1 183 ? 11.566 1.356 -5.267 1.00 85.62 183 ILE A N 1
ATOM 1427 C CA . ILE A 1 183 ? 12.761 2.223 -5.292 1.00 85.62 183 ILE A CA 1
ATOM 1428 C C . ILE A 1 183 ? 13.919 1.554 -6.033 1.00 85.62 183 ILE A C 1
ATOM 1430 O O . ILE A 1 183 ? 14.563 2.184 -6.874 1.00 85.62 183 ILE A O 1
ATOM 1434 N N . VAL A 1 184 ? 14.197 0.287 -5.714 1.00 85.06 184 VAL A N 1
ATOM 1435 C CA . VAL A 1 184 ? 15.319 -0.453 -6.309 1.00 85.06 184 VAL A CA 1
ATOM 1436 C C . VAL A 1 184 ? 15.116 -0.616 -7.816 1.00 85.06 184 VAL A C 1
ATOM 1438 O O . VAL A 1 184 ? 16.043 -0.360 -8.588 1.00 85.06 184 VAL A O 1
ATOM 1441 N N . LEU A 1 185 ? 13.903 -0.981 -8.241 1.00 81.88 185 LEU A N 1
ATOM 1442 C CA . LEU A 1 185 ? 13.569 -1.127 -9.660 1.00 81.88 185 LEU A CA 1
ATOM 1443 C C . LEU A 1 185 ? 13.569 0.210 -10.386 1.00 81.88 185 LEU A C 1
ATOM 1445 O O . LEU A 1 185 ? 14.189 0.317 -11.438 1.00 81.88 185 LEU A O 1
ATOM 1449 N N . PHE A 1 186 ? 12.969 1.247 -9.802 1.00 83.62 186 PHE A N 1
ATOM 1450 C CA . PHE A 1 186 ? 12.969 2.584 -10.386 1.00 83.62 186 PHE A CA 1
ATOM 1451 C C . PHE A 1 186 ? 14.396 3.107 -10.583 1.00 83.62 186 PHE A C 1
ATOM 1453 O O . PHE A 1 186 ? 14.727 3.599 -11.660 1.00 83.62 186 PHE A O 1
ATOM 1460 N N . GLY A 1 187 ? 15.270 2.949 -9.582 1.00 79.69 187 GLY A N 1
ATOM 1461 C CA . GLY A 1 187 ? 16.677 3.342 -9.680 1.00 79.69 187 GLY A CA 1
ATOM 1462 C C . GLY A 1 187 ? 17.429 2.583 -10.779 1.00 79.69 187 GLY A C 1
ATOM 1463 O O . GLY A 1 187 ? 18.208 3.180 -11.528 1.00 79.69 187 GLY A O 1
ATOM 1464 N N . TYR A 1 188 ? 17.162 1.282 -10.930 1.00 80.00 188 TYR A N 1
ATOM 1465 C CA . TYR A 1 188 ? 17.734 0.483 -12.014 1.00 80.00 188 TYR A CA 1
ATOM 1466 C C . TYR A 1 188 ? 17.218 0.921 -13.391 1.00 80.00 188 TYR A C 1
ATOM 1468 O O . TYR A 1 188 ? 18.021 1.212 -14.282 1.00 80.00 188 TYR A O 1
ATOM 1476 N N . SER A 1 189 ? 15.900 1.040 -13.550 1.00 77.56 189 SER A N 1
ATOM 1477 C CA . SER A 1 189 ? 15.236 1.464 -14.787 1.00 77.56 189 SER A CA 1
ATOM 1478 C C . SER A 1 189 ? 15.650 2.873 -15.211 1.00 77.56 189 SER A C 1
ATOM 1480 O O . SER A 1 189 ? 15.843 3.128 -16.402 1.00 77.56 189 SER A O 1
ATOM 1482 N N . ALA A 1 190 ? 15.831 3.793 -14.257 1.00 77.19 190 ALA A N 1
ATOM 1483 C CA . ALA A 1 190 ? 16.299 5.153 -14.514 1.00 77.19 190 ALA A CA 1
ATOM 1484 C C . ALA A 1 190 ? 17.742 5.159 -15.040 1.00 77.19 190 ALA A C 1
ATOM 1486 O O . ALA A 1 190 ? 18.046 5.848 -16.020 1.00 77.19 190 ALA A O 1
ATOM 1487 N N . ARG A 1 191 ? 18.616 4.341 -14.435 1.00 75.75 191 ARG A N 1
ATOM 1488 C CA . ARG A 1 191 ? 20.010 4.183 -14.867 1.00 75.75 191 ARG A CA 1
ATOM 1489 C C . ARG A 1 191 ? 20.110 3.517 -16.241 1.00 75.75 191 ARG A C 1
ATOM 1491 O O . ARG A 1 191 ? 20.902 3.965 -17.063 1.00 75.75 191 ARG A O 1
ATOM 1498 N N . ALA A 1 192 ? 19.302 2.490 -16.504 1.00 73.81 192 ALA A N 1
ATOM 1499 C CA . ALA A 1 192 ? 19.283 1.778 -17.782 1.00 73.81 192 ALA A CA 1
ATOM 1500 C C . ALA A 1 192 ? 18.768 2.652 -18.941 1.00 73.81 192 ALA A C 1
ATOM 1502 O O . ALA A 1 192 ? 19.303 2.590 -20.044 1.00 73.81 192 ALA A O 1
ATOM 1503 N N . ASN A 1 193 ? 17.784 3.520 -18.683 1.00 70.31 193 ASN A N 1
ATOM 1504 C CA . ASN A 1 193 ? 17.229 4.435 -19.686 1.00 70.31 193 ASN A CA 1
ATOM 1505 C C . ASN A 1 193 ? 18.032 5.738 -19.872 1.00 70.31 193 ASN A C 1
ATOM 1507 O O . ASN A 1 193 ? 17.577 6.624 -20.597 1.00 70.31 193 ASN A O 1
ATOM 1511 N N . ASN A 1 194 ? 19.192 5.896 -19.217 1.00 67.62 194 ASN A N 1
ATOM 1512 C CA . ASN A 1 194 ? 19.952 7.156 -19.181 1.00 67.62 194 ASN A CA 1
ATOM 1513 C C . ASN A 1 194 ? 19.073 8.374 -18.835 1.00 67.62 194 ASN A C 1
ATOM 1515 O O . ASN A 1 194 ? 19.282 9.479 -19.347 1.00 67.62 194 ASN A O 1
ATOM 1519 N N . PHE A 1 195 ? 18.068 8.184 -17.972 1.00 61.94 195 PHE A N 1
ATOM 1520 C CA . PHE A 1 195 ? 17.207 9.273 -17.530 1.00 61.94 195 PHE A CA 1
ATOM 1521 C C . PHE A 1 195 ? 18.026 10.183 -16.608 1.00 61.94 195 PHE A C 1
ATOM 1523 O O . PHE A 1 195 ? 18.181 9.930 -15.414 1.00 61.94 195 PHE A O 1
ATOM 1530 N N . ARG A 1 196 ? 18.589 11.259 -17.168 1.00 50.00 196 ARG A N 1
ATOM 1531 C CA . ARG A 1 196 ? 19.152 12.362 -16.384 1.00 50.00 196 ARG A CA 1
ATOM 1532 C C . ARG A 1 196 ? 17.992 13.091 -15.709 1.00 50.00 196 ARG A C 1
ATOM 1534 O O . ARG A 1 196 ? 17.336 13.921 -16.328 1.00 50.00 196 ARG A O 1
ATOM 1541 N N . LEU A 1 197 ? 17.737 12.782 -14.440 1.00 49.72 197 LEU A N 1
ATOM 1542 C CA . LEU A 1 197 ? 16.880 13.590 -13.573 1.00 49.72 197 LEU A CA 1
ATOM 1543 C C . LEU A 1 197 ? 17.599 14.926 -13.313 1.00 49.72 197 LEU A C 1
ATOM 1545 O O . LEU A 1 197 ? 18.334 15.077 -12.344 1.00 49.72 197 LEU A O 1
ATOM 1549 N N . THR A 1 198 ? 17.447 15.896 -14.217 1.00 44.53 198 THR A N 1
ATOM 1550 C CA . THR A 1 198 ? 18.096 17.221 -14.166 1.00 44.53 198 THR A CA 1
ATOM 1551 C C . THR A 1 198 ? 17.453 18.167 -13.147 1.00 44.53 198 THR A C 1
ATOM 1553 O O . THR A 1 198 ? 17.287 19.356 -13.408 1.00 44.53 198 THR A O 1
ATOM 1556 N N . THR A 1 199 ? 17.073 17.664 -11.977 1.00 50.84 199 THR A N 1
ATOM 1557 C CA . THR A 1 199 ? 16.512 18.479 -10.894 1.00 50.84 199 THR A CA 1
ATOM 1558 C C . THR A 1 199 ? 17.292 18.233 -9.615 1.00 50.84 199 THR A C 1
ATOM 1560 O O . THR A 1 199 ? 17.353 17.110 -9.118 1.00 50.84 199 THR A O 1
ATOM 1563 N N . ALA A 1 200 ? 17.867 19.315 -9.082 1.00 49.28 200 ALA A N 1
ATOM 1564 C CA . ALA A 1 200 ? 18.808 19.331 -7.960 1.00 49.28 200 ALA A CA 1
ATOM 1565 C C . ALA A 1 200 ? 18.319 18.596 -6.695 1.00 49.28 200 ALA A C 1
ATOM 1567 O O . ALA A 1 200 ? 19.134 18.129 -5.910 1.00 49.28 200 ALA A O 1
ATOM 1568 N N . HIS A 1 201 ? 17.005 18.431 -6.519 1.00 48.69 201 HIS A N 1
ATOM 1569 C CA . HIS A 1 201 ? 16.417 17.750 -5.364 1.00 48.69 201 HIS A CA 1
ATOM 1570 C C . HIS A 1 201 ? 16.558 16.215 -5.376 1.00 48.69 201 HIS A C 1
ATOM 1572 O O . HIS A 1 201 ? 16.491 15.606 -4.313 1.00 48.69 201 HIS A O 1
ATOM 1578 N N . MET A 1 202 ? 16.787 15.578 -6.532 1.00 45.00 202 MET A N 1
ATOM 1579 C CA . MET A 1 202 ? 16.868 14.106 -6.631 1.00 45.00 202 MET A CA 1
ATOM 1580 C C . MET A 1 202 ? 18.295 13.545 -6.506 1.00 45.00 202 MET A C 1
ATOM 1582 O O . MET A 1 202 ? 18.455 12.365 -6.200 1.00 45.00 202 MET A O 1
ATOM 1586 N N . ASN A 1 203 ? 19.332 14.382 -6.647 1.00 44.50 203 ASN A N 1
ATOM 1587 C CA . ASN A 1 203 ? 20.730 13.977 -6.421 1.00 44.50 203 ASN A CA 1
ATOM 1588 C C . ASN A 1 203 ? 21.028 13.617 -4.958 1.00 44.50 203 ASN A C 1
ATOM 1590 O O . ASN A 1 203 ? 22.045 12.996 -4.683 1.00 44.50 203 ASN A O 1
ATOM 1594 N N . LEU A 1 204 ? 20.155 13.992 -4.020 1.00 43.75 204 LEU A N 1
ATOM 1595 C CA . LEU A 1 204 ? 20.338 13.688 -2.601 1.00 43.75 204 LEU A CA 1
ATOM 1596 C C . LEU A 1 204 ? 19.861 12.272 -2.225 1.00 43.75 204 LEU A C 1
ATOM 1598 O O . LEU A 1 204 ? 20.275 11.747 -1.200 1.00 43.75 204 LEU A O 1
ATOM 1602 N N . PHE A 1 205 ? 19.003 11.658 -3.049 1.00 43.00 205 PHE A N 1
ATOM 1603 C CA . PHE A 1 205 ? 18.483 10.302 -2.823 1.00 43.00 205 PHE A CA 1
ATOM 1604 C C . PHE A 1 205 ? 19.193 9.224 -3.652 1.00 43.00 205 PHE A C 1
ATOM 1606 O O . PHE A 1 205 ? 19.165 8.058 -3.271 1.00 43.00 205 PHE A O 1
ATOM 1613 N N . PHE A 1 206 ? 19.808 9.599 -4.777 1.00 43.56 206 PHE A N 1
ATOM 1614 C CA . PHE A 1 206 ? 20.421 8.662 -5.730 1.00 43.56 206 PHE A CA 1
ATOM 1615 C C . PHE A 1 206 ? 21.868 9.018 -6.118 1.00 43.56 206 PHE A C 1
ATOM 1617 O O . PHE A 1 206 ? 22.382 8.467 -7.094 1.00 43.56 206 PHE A O 1
ATOM 1624 N N . GLY A 1 207 ? 22.499 9.946 -5.390 1.00 33.62 207 GLY A N 1
ATOM 1625 C CA . GLY A 1 207 ? 23.923 10.276 -5.513 1.00 33.62 207 GLY A CA 1
ATOM 1626 C C . GLY A 1 207 ? 24.818 9.274 -4.800 1.00 33.62 207 GLY A C 1
ATOM 1627 O O . GLY A 1 207 ? 24.463 8.886 -3.666 1.00 33.62 207 GLY A O 1
#

Sequence (207 aa):
MRVIGIIWTLYPYLAYLPFLEFAIGLAHVFFCLPYAHFYLVFWSGISAGITSVYALLLDYPNKCELLLQFVSMIFAFFLSLTSTTEAICLRRVQMKEGQTSFCAGLLNRTATKQLQCERVLGRFQSYLLEKSSTGGGQLFSSHPSTQSSSIQSLQLQQTLIAVKLIIATLIAICAVSQFCAGIVLFGYSARANNFRLTTAHMNLFFG

Foldseek 3Di:
DVVVVVLVVLLVVLLVLLVVLLVLLVVLLLLLQQWQPSVLSVQLSVLSNCLSVVCVVDVDQDPVSLVSLVSNLVSLVVLLVRLVLSLVLLVCVVVVNCCPDPSVVSCVVRVVSSVVSCVVNVVVLVVVVVVVCVVVPPPDDDDDDDPCPVVVVVVSVVVSSVVSSVSSVSSNVSSVSSNVSSVSVSLVSCVRVVPPPVDPVCVVPND

Radius of gyration: 21.79 Å; chains: 1; bounding box: 52×49×57 Å

Organism: Meloidogyne enterolobii (NCBI:txid390850)